Protein AF-A0A6V2NIK5-F1 (afdb_monomer_lite)

pLDDT: mean 71.41, std 17.74, range [45.03, 98.31]

Secondary structure (DSSP, 8-state):
----PPP-------------------S--SS-HHHHHHHHHHHHHHHHHHHHHHHHHHHTTTT------------------------------SHHHHHHHHHHHHHHHHHHHHHHHHHHHHHHHHHHHHHHHHHHHHHHHHHHHTT-SS---------------------------------PPP---PPPPPPP-------

Organism: NCBI:txid49249

Foldseek 3Di:
DDPPDDDDPPPPPPDPDPPCPVPDDPPDDPDDPVLVVLVVVLVVLVNVLVVLVVVVVVVVPPPPPPDDDDDDDDDDDDDDDDDDDDDPDDPPPDPVSVVVNVVSVVVSVVSVVVSVVSVVVVVVVVVVVVVVVVVVVVVVVVVCPPPPPDDDDPPPPPPPDPPPPPPPPPPPPPPPPPPPPDDDDDPPDDDDDDDDDDDDDDD

Sequence (203 aa):
MRMLFPPLREGEVDGVCCDDDASASASSSALSADLRANFDAMRALACAERRLDQQLDNESTSNDTNGGNGQHRGTPGKASKKRSLSESNGALGDEGCLTQRRELHKRKFDLAVATAISVEGEISRLANGIAELEALLRSQEDDHNENGSDALLPDAAFPFLPLVVPPDDEYDHHTKVFVDSGKEPNQDGPAPLLPSESQERKH

Radius of gyration: 31.73 Å; chains: 1; bounding box: 74×74×80 Å

Structure (mmCIF, N/CA/C/O backbone):
data_AF-A0A6V2NIK5-F1
#
_entry.id   AF-A0A6V2NIK5-F1
#
loop_
_atom_site.group_PDB
_atom_site.id
_atom_site.type_symbol
_atom_site.label_atom_id
_atom_site.label_alt_id
_atom_site.label_comp_id
_atom_site.label_asym_id
_atom_site.label_entity_id
_atom_site.label_seq_id
_atom_site.pdbx_PDB_ins_code
_atom_site.Cartn_x
_atom_site.Cartn_y
_atom_site.Cartn_z
_atom_site.occupancy
_atom_site.B_iso_or_equiv
_atom_site.auth_seq_id
_atom_site.auth_comp_id
_atom_site.auth_asym_id
_atom_site.auth_atom_id
_atom_site.pdbx_PDB_model_num
ATOM 1 N N . MET A 1 1 ? 25.712 14.192 27.411 1.00 48.75 1 MET A N 1
ATOM 2 C CA . MET A 1 1 ? 24.900 12.993 27.117 1.00 48.75 1 MET A CA 1
ATOM 3 C C . MET A 1 1 ? 25.329 12.478 25.753 1.00 48.75 1 MET A C 1
ATOM 5 O O . MET A 1 1 ? 25.066 13.144 24.763 1.00 48.75 1 MET A O 1
ATOM 9 N N . ARG A 1 2 ? 26.109 11.391 25.702 1.00 47.38 2 ARG A N 1
ATOM 10 C CA . ARG A 1 2 ? 26.517 10.765 24.436 1.00 47.38 2 ARG A CA 1
ATOM 11 C C . ARG A 1 2 ? 25.364 9.878 23.983 1.00 47.38 2 ARG A C 1
ATOM 13 O O . ARG A 1 2 ? 24.998 8.954 24.700 1.00 47.38 2 ARG A O 1
ATOM 20 N N . MET A 1 3 ? 24.768 10.216 22.848 1.00 50.94 3 MET A N 1
ATOM 21 C CA . MET A 1 3 ? 23.717 9.418 22.227 1.00 50.94 3 MET A CA 1
ATOM 22 C C . MET A 1 3 ? 24.377 8.154 21.664 1.00 50.94 3 MET A C 1
ATOM 24 O O . MET A 1 3 ? 25.095 8.213 20.670 1.00 50.94 3 MET A O 1
ATOM 28 N N . LEU A 1 4 ? 24.203 7.034 22.369 1.00 66.12 4 LEU A N 1
ATOM 29 C CA . LEU A 1 4 ? 24.614 5.688 21.965 1.00 66.12 4 LEU A CA 1
ATOM 30 C C . LEU A 1 4 ? 23.702 5.208 20.828 1.00 66.12 4 LEU A C 1
ATOM 32 O O . LEU A 1 4 ? 22.815 4.391 21.048 1.00 66.12 4 LEU A O 1
ATOM 36 N N . PHE A 1 5 ? 23.891 5.733 19.619 1.00 60.19 5 PHE A N 1
ATOM 37 C CA . PHE A 1 5 ? 23.339 5.096 18.427 1.00 60.19 5 PHE A CA 1
ATOM 38 C C . PHE A 1 5 ? 24.452 4.308 17.738 1.00 60.19 5 PHE A C 1
ATOM 40 O O . PHE A 1 5 ? 25.465 4.901 17.359 1.00 60.19 5 PHE A O 1
ATOM 47 N N . PRO A 1 6 ? 24.321 2.976 17.624 1.00 63.81 6 PRO A N 1
ATOM 48 C CA . PRO A 1 6 ? 25.283 2.181 16.884 1.00 63.81 6 PRO A CA 1
ATOM 49 C C . PRO A 1 6 ? 25.264 2.581 15.398 1.00 63.81 6 PRO A C 1
ATOM 51 O O . PRO A 1 6 ? 24.192 2.868 14.858 1.00 63.81 6 PRO A O 1
ATOM 54 N N . PRO A 1 7 ? 26.429 2.611 14.728 1.00 62.75 7 PRO A N 1
ATOM 55 C CA . PRO A 1 7 ? 26.496 2.872 13.299 1.00 62.75 7 PRO A CA 1
ATOM 56 C C . PRO A 1 7 ? 25.752 1.770 12.542 1.00 62.75 7 PRO A C 1
ATOM 58 O O . PRO A 1 7 ? 25.987 0.580 12.769 1.00 62.75 7 PRO A O 1
ATOM 61 N N . LEU A 1 8 ? 24.851 2.180 11.649 1.00 54.72 8 LEU A N 1
ATOM 62 C CA . LEU A 1 8 ? 24.175 1.282 10.721 1.00 54.72 8 LEU A CA 1
ATOM 63 C C . LEU A 1 8 ? 25.248 0.641 9.839 1.00 54.72 8 LEU A C 1
ATOM 65 O O . LEU A 1 8 ? 25.871 1.312 9.021 1.00 54.72 8 LEU A O 1
ATOM 69 N N . ARG A 1 9 ? 25.513 -0.649 10.055 1.00 52.41 9 ARG A N 1
ATOM 70 C CA . ARG A 1 9 ? 26.332 -1.428 9.133 1.00 52.41 9 ARG A CA 1
ATOM 71 C C . ARG A 1 9 ? 25.520 -1.628 7.864 1.00 52.41 9 ARG A C 1
ATOM 73 O O . ARG A 1 9 ? 24.440 -2.213 7.919 1.00 52.41 9 ARG A O 1
ATOM 80 N N . GLU A 1 10 ? 26.050 -1.145 6.750 1.00 59.88 10 GLU A N 1
ATOM 81 C CA . GLU A 1 10 ? 25.613 -1.533 5.413 1.00 59.88 10 GLU A CA 1
ATOM 82 C C . GLU A 1 10 ? 25.946 -3.020 5.257 1.00 59.88 10 GLU A C 1
ATOM 84 O O . GLU A 1 10 ? 27.061 -3.407 4.918 1.00 59.88 10 GLU A O 1
ATOM 89 N N . GLY A 1 11 ? 25.006 -3.870 5.669 1.00 49.41 11 GLY A N 1
ATOM 90 C CA . GLY A 1 11 ? 25.071 -5.295 5.411 1.00 49.41 11 GLY A CA 1
ATOM 91 C C . GLY A 1 11 ? 24.891 -5.504 3.918 1.00 49.41 11 GLY A C 1
ATOM 92 O O . GLY A 1 11 ? 23.830 -5.192 3.379 1.00 49.41 11 GLY A O 1
ATOM 93 N N . GLU A 1 12 ? 25.937 -6.011 3.276 1.00 51.31 12 GLU A N 1
ATOM 94 C CA . GLU A 1 12 ? 25.920 -6.579 1.934 1.00 51.31 12 GLU A CA 1
ATOM 95 C C . GLU A 1 12 ? 24.907 -7.732 1.935 1.00 51.31 12 GLU A C 1
ATOM 97 O O . GLU A 1 12 ? 25.188 -8.861 2.332 1.00 51.31 12 GLU A O 1
ATOM 102 N N . VAL A 1 13 ? 23.653 -7.398 1.633 1.00 53.78 13 VAL A N 1
ATOM 103 C CA . VAL A 1 13 ? 22.578 -8.367 1.456 1.00 53.78 13 VAL A CA 1
ATOM 104 C C . VAL A 1 13 ? 22.790 -9.003 0.095 1.00 53.78 13 VAL A C 1
ATOM 106 O O . VAL A 1 13 ? 22.273 -8.517 -0.912 1.00 53.78 13 VAL A O 1
ATOM 109 N N . ASP A 1 14 ? 23.594 -10.068 0.082 1.00 47.28 14 ASP A N 1
ATOM 110 C CA . ASP A 1 14 ? 23.726 -10.962 -1.062 1.00 47.28 14 ASP A CA 1
ATOM 111 C C . ASP A 1 14 ? 22.331 -11.247 -1.614 1.00 47.28 14 ASP A C 1
ATOM 113 O O . ASP A 1 14 ? 21.429 -11.697 -0.900 1.00 47.28 14 ASP A O 1
ATOM 117 N N . GLY A 1 15 ? 22.151 -10.867 -2.878 1.00 52.50 15 GLY A N 1
ATOM 118 C CA . GLY A 1 15 ? 20.880 -10.818 -3.577 1.00 52.50 15 GLY A CA 1
ATOM 119 C C . GLY A 1 15 ? 20.263 -12.199 -3.722 1.00 52.50 15 GLY A C 1
ATOM 120 O O . GLY A 1 15 ? 20.333 -12.809 -4.783 1.00 52.50 15 GLY A O 1
ATOM 121 N N . VAL A 1 16 ? 19.605 -12.668 -2.667 1.00 55.56 16 VAL A N 1
ATOM 122 C CA . VAL A 1 16 ? 18.661 -13.772 -2.751 1.00 55.56 16 VAL A CA 1
ATOM 123 C C . VAL A 1 16 ? 17.479 -13.241 -3.549 1.00 55.56 16 VAL A C 1
ATOM 125 O O . VAL A 1 16 ? 16.670 -12.433 -3.079 1.00 55.56 16 VAL A O 1
ATOM 128 N N . CYS A 1 17 ? 17.464 -13.625 -4.824 1.00 49.62 17 CYS A N 1
ATOM 129 C CA . CYS A 1 17 ? 16.333 -13.497 -5.720 1.00 49.62 17 CYS A CA 1
ATOM 130 C C . CYS A 1 17 ? 15.083 -13.923 -4.956 1.00 49.62 17 CYS A C 1
ATOM 132 O O . CYS A 1 17 ? 15.087 -14.948 -4.282 1.00 49.62 17 CYS A O 1
ATOM 134 N N . CYS A 1 18 ? 14.046 -13.095 -5.015 1.00 54.78 18 CYS A N 1
ATOM 135 C CA . CYS A 1 18 ? 12.763 -13.362 -4.392 1.00 54.78 18 CYS A CA 1
ATOM 136 C C . CYS A 1 18 ? 12.126 -14.558 -5.108 1.00 54.78 18 CYS A C 1
ATOM 138 O O . CYS A 1 18 ? 11.318 -14.380 -6.015 1.00 54.78 18 CYS A O 1
ATOM 140 N N . ASP A 1 19 ? 12.553 -15.770 -4.762 1.00 54.66 19 ASP A N 1
ATOM 141 C CA . ASP A 1 19 ? 11.805 -16.978 -5.044 1.00 54.66 19 ASP A CA 1
ATOM 142 C C . ASP A 1 19 ? 10.553 -16.876 -4.174 1.00 54.66 19 ASP A C 1
ATOM 144 O O . ASP A 1 19 ? 10.550 -17.179 -2.981 1.00 54.66 19 ASP A O 1
ATOM 148 N N . ASP A 1 20 ? 9.525 -16.286 -4.784 1.00 55.69 20 ASP A N 1
ATOM 149 C CA . ASP A 1 20 ? 8.155 -16.237 -4.308 1.00 55.69 20 ASP A CA 1
ATOM 150 C C . ASP A 1 20 ? 7.673 -17.678 -4.116 1.00 55.69 20 ASP A C 1
ATOM 152 O O . ASP A 1 20 ? 7.007 -18.266 -4.972 1.00 55.69 20 ASP A O 1
ATOM 156 N N . ASP A 1 21 ? 7.988 -18.249 -2.956 1.00 52.56 21 ASP A N 1
ATOM 157 C CA . ASP A 1 21 ? 7.249 -19.358 -2.369 1.00 52.56 21 ASP A CA 1
ATOM 158 C C . ASP A 1 21 ? 5.879 -18.799 -1.943 1.00 52.56 21 ASP A C 1
ATOM 160 O O . ASP A 1 21 ? 5.551 -18.599 -0.773 1.00 52.56 21 ASP A O 1
ATOM 164 N N . ALA A 1 22 ? 5.076 -18.452 -2.954 1.00 59.22 22 ALA A N 1
ATOM 165 C CA . ALA A 1 22 ? 3.729 -17.903 -2.875 1.00 59.22 22 ALA A CA 1
ATOM 166 C C . ALA A 1 22 ? 2.710 -18.957 -2.410 1.00 59.22 22 ALA A C 1
ATOM 168 O O . ALA A 1 22 ? 1.535 -18.913 -2.773 1.00 59.22 22 ALA A O 1
ATOM 169 N N . SER A 1 23 ? 3.139 -19.908 -1.583 1.00 53.28 23 SER A N 1
ATOM 170 C CA . SER A 1 23 ? 2.263 -20.830 -0.876 1.00 53.28 23 SER A CA 1
ATOM 171 C C . SER A 1 23 ? 1.877 -20.225 0.476 1.00 53.28 23 SER A C 1
ATOM 173 O O . SER A 1 23 ? 2.061 -20.816 1.539 1.00 53.28 23 SER A O 1
ATOM 175 N N . ALA A 1 24 ? 1.344 -19.001 0.433 1.00 56.38 24 ALA A N 1
ATOM 176 C CA . ALA A 1 24 ? 0.748 -18.355 1.586 1.00 56.38 24 ALA A CA 1
ATOM 177 C C . ALA A 1 24 ? -0.626 -18.974 1.859 1.00 56.38 24 ALA A C 1
ATOM 179 O O . ALA A 1 24 ? -1.564 -18.860 1.068 1.00 56.38 24 ALA A O 1
ATOM 180 N N . SER A 1 25 ? -0.712 -19.612 3.023 1.00 50.22 25 SER A N 1
ATOM 181 C CA . SER A 1 25 ? -1.935 -19.954 3.739 1.00 50.22 25 SER A CA 1
ATOM 182 C C . SER A 1 25 ? -3.002 -18.858 3.583 1.00 50.22 25 SER A C 1
ATOM 184 O O . SER A 1 25 ? -2.821 -17.715 4.005 1.00 50.22 25 SER A O 1
ATOM 186 N N . ALA A 1 26 ? -4.114 -19.207 2.936 1.00 58.75 26 ALA A N 1
ATOM 187 C CA . ALA A 1 26 ? -5.191 -18.299 2.540 1.00 58.75 26 ALA A CA 1
ATOM 188 C C . ALA A 1 26 ? -6.074 -17.805 3.706 1.00 58.75 26 ALA A C 1
ATOM 190 O O . ALA A 1 26 ? -7.054 -17.093 3.485 1.00 58.75 26 ALA A O 1
ATOM 191 N N . SER A 1 27 ? -5.770 -18.163 4.951 1.00 55.81 27 SER A N 1
ATOM 192 C CA . SER A 1 27 ? -6.631 -17.874 6.095 1.00 55.81 27 SER A CA 1
ATOM 193 C C . SER A 1 27 ? -6.146 -16.644 6.869 1.00 55.81 27 SER A C 1
ATOM 195 O O . SER A 1 27 ? -5.189 -16.722 7.628 1.00 55.81 27 SER A O 1
ATOM 197 N N . SER A 1 28 ? -6.855 -15.525 6.688 1.00 69.31 28 SER A N 1
ATOM 198 C CA . SER A 1 28 ? -6.887 -14.332 7.560 1.00 69.31 28 SER A CA 1
ATOM 199 C C . SER A 1 28 ? -5.741 -13.311 7.494 1.00 69.31 28 SER A C 1
ATOM 201 O O . SER A 1 28 ? -5.283 -12.806 8.520 1.00 69.31 28 SER A O 1
ATOM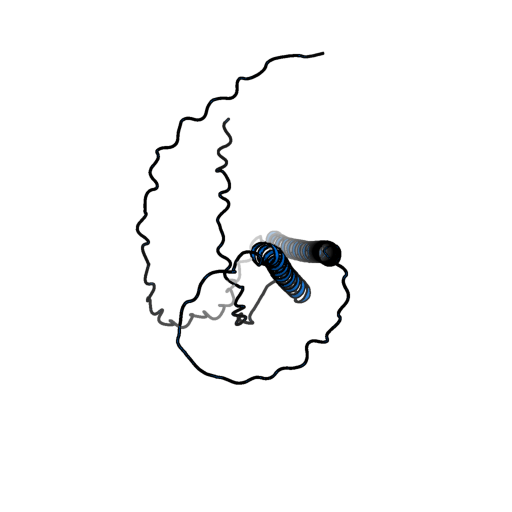 203 N N . SER A 1 29 ? -5.318 -12.886 6.304 1.00 73.31 29 SER A N 1
ATOM 204 C CA . SER A 1 29 ? -4.594 -11.605 6.239 1.00 73.31 29 SER A CA 1
ATOM 205 C C . SER A 1 29 ? -5.551 -10.457 6.587 1.00 73.31 29 SER A C 1
ATOM 207 O O . SER A 1 29 ? -6.582 -10.285 5.937 1.00 73.31 29 SER A O 1
ATOM 209 N N . ALA A 1 30 ? -5.186 -9.692 7.619 1.00 83.00 30 ALA A N 1
ATOM 210 C CA . ALA A 1 30 ? -5.940 -8.557 8.155 1.00 83.00 30 ALA A CA 1
ATOM 211 C C . ALA A 1 30 ? -6.016 -7.347 7.203 1.00 83.00 30 ALA A C 1
ATOM 213 O O . ALA A 1 30 ? -6.757 -6.404 7.459 1.00 83.00 30 ALA A O 1
ATOM 214 N N . LEU A 1 31 ? -5.244 -7.356 6.112 1.00 85.50 31 LEU A N 1
ATOM 215 C CA . LEU A 1 31 ? -5.215 -6.267 5.140 1.00 85.50 31 LEU A CA 1
ATOM 216 C C . LEU A 1 31 ? -6.314 -6.451 4.094 1.00 85.50 31 LEU A C 1
ATOM 218 O O . LEU A 1 31 ? -6.569 -7.574 3.643 1.00 85.50 31 LEU A O 1
ATOM 222 N N . SER A 1 32 ? -6.901 -5.345 3.637 1.00 91.06 32 SER A N 1
ATOM 223 C CA . SER A 1 32 ? -7.807 -5.370 2.488 1.00 91.06 32 SER A CA 1
ATOM 224 C C . SER A 1 32 ? -7.098 -5.908 1.236 1.00 91.06 32 SER A C 1
ATOM 226 O O . SER A 1 32 ? -5.869 -5.857 1.119 1.00 91.06 32 SER A O 1
ATOM 228 N N . ALA A 1 33 ? -7.874 -6.459 0.298 1.00 91.38 33 ALA A N 1
ATOM 229 C CA . ALA A 1 33 ? -7.335 -7.013 -0.945 1.00 91.38 33 ALA A CA 1
ATOM 230 C C . ALA A 1 33 ? -6.540 -5.962 -1.741 1.00 91.38 33 ALA A C 1
ATOM 232 O O . ALA A 1 33 ? -5.447 -6.259 -2.221 1.00 91.38 33 ALA A O 1
ATOM 233 N N . ASP A 1 34 ? -7.043 -4.726 -1.793 1.00 91.75 34 ASP A N 1
ATOM 234 C CA . ASP A 1 34 ? -6.411 -3.616 -2.513 1.00 91.75 34 ASP A CA 1
ATOM 235 C C . ASP A 1 34 ? -5.064 -3.228 -1.898 1.00 91.75 34 ASP A C 1
ATOM 237 O O . ASP A 1 34 ? -4.068 -3.076 -2.603 1.00 91.75 34 ASP A O 1
ATOM 241 N N . LEU A 1 35 ? -4.999 -3.126 -0.566 1.00 93.69 35 LEU A N 1
ATOM 242 C CA . LEU A 1 35 ? -3.758 -2.799 0.135 1.00 93.69 35 LEU A CA 1
ATOM 243 C C . LEU A 1 35 ? -2.691 -3.868 -0.116 1.00 93.69 35 LEU A C 1
ATOM 245 O O . LEU A 1 35 ? -1.519 -3.561 -0.323 1.00 93.69 35 LEU A O 1
ATOM 249 N N . ARG A 1 36 ? -3.115 -5.133 -0.130 1.00 92.25 36 ARG A N 1
ATOM 250 C CA . ARG A 1 36 ? -2.253 -6.283 -0.399 1.00 92.25 36 ARG A CA 1
ATOM 251 C C . ARG A 1 36 ? -1.692 -6.230 -1.816 1.00 92.25 36 ARG A C 1
ATOM 253 O O . ARG A 1 36 ? -0.478 -6.296 -1.983 1.00 92.25 36 ARG A O 1
ATOM 260 N N . ALA A 1 37 ? -2.558 -5.995 -2.801 1.00 92.88 37 ALA A N 1
ATOM 261 C CA . ALA A 1 37 ? -2.155 -5.811 -4.190 1.00 92.88 37 ALA A CA 1
ATOM 262 C C . ALA A 1 37 ? -1.168 -4.642 -4.353 1.00 92.88 37 ALA A C 1
ATOM 264 O O . ALA A 1 37 ? -0.198 -4.756 -5.101 1.00 92.88 37 ALA A O 1
ATOM 265 N N . ASN A 1 38 ? -1.354 -3.545 -3.611 1.00 93.75 38 ASN A N 1
ATOM 266 C CA . ASN A 1 38 ? -0.426 -2.413 -3.618 1.00 93.75 38 ASN A CA 1
ATOM 267 C C . ASN A 1 38 ? 0.952 -2.776 -3.038 1.00 93.75 38 ASN A C 1
ATOM 269 O O . ASN A 1 38 ? 1.976 -2.423 -3.626 1.00 93.75 38 ASN A O 1
ATOM 273 N N . PHE A 1 39 ? 1.007 -3.514 -1.923 1.00 93.88 39 PHE A N 1
ATOM 274 C CA . PHE A 1 39 ? 2.272 -4.013 -1.369 1.00 93.88 39 PHE A CA 1
ATOM 275 C C . PHE A 1 39 ? 2.979 -4.983 -2.318 1.00 93.88 39 PHE A C 1
ATOM 277 O O . PHE A 1 39 ? 4.198 -4.904 -2.478 1.00 93.88 39 PHE A O 1
ATOM 284 N N . ASP A 1 40 ? 2.230 -5.859 -2.985 1.00 92.12 40 ASP A N 1
ATOM 285 C CA . ASP A 1 40 ? 2.768 -6.775 -3.993 1.00 92.12 40 ASP A CA 1
ATOM 286 C C . ASP A 1 40 ? 3.322 -6.009 -5.198 1.00 92.12 40 ASP A C 1
ATOM 288 O O . ASP A 1 40 ? 4.434 -6.278 -5.653 1.00 92.12 40 ASP A O 1
ATOM 292 N N . ALA A 1 41 ? 2.615 -4.976 -5.657 1.00 94.50 41 ALA A N 1
ATOM 293 C CA . ALA A 1 41 ? 3.090 -4.098 -6.718 1.00 94.50 41 ALA A CA 1
ATOM 294 C C . ALA A 1 41 ? 4.355 -3.318 -6.310 1.00 94.50 41 ALA A C 1
ATOM 296 O O . ALA A 1 41 ? 5.285 -3.208 -7.110 1.00 94.50 41 ALA A O 1
ATOM 297 N N . MET A 1 42 ? 4.452 -2.828 -5.068 1.00 93.81 42 MET A N 1
ATOM 298 C CA . MET A 1 42 ? 5.674 -2.185 -4.566 1.00 93.81 42 MET A CA 1
ATOM 299 C C . MET A 1 42 ? 6.851 -3.163 -4.503 1.00 93.81 42 MET A C 1
ATOM 301 O O . MET A 1 42 ? 7.962 -2.801 -4.895 1.00 93.81 42 MET A O 1
ATOM 305 N N . ARG A 1 43 ? 6.616 -4.411 -4.070 1.00 92.12 43 ARG A N 1
ATOM 306 C CA . ARG A 1 43 ? 7.630 -5.477 -4.098 1.00 92.12 43 ARG A CA 1
ATOM 307 C C . ARG A 1 43 ? 8.094 -5.762 -5.524 1.00 92.12 43 ARG A C 1
ATOM 309 O O . ARG A 1 43 ? 9.296 -5.778 -5.780 1.00 92.12 43 ARG A O 1
ATOM 316 N N . ALA A 1 44 ? 7.159 -5.888 -6.464 1.00 91.19 44 ALA A N 1
ATOM 317 C CA . ALA A 1 44 ? 7.468 -6.093 -7.875 1.00 91.19 44 ALA A CA 1
ATOM 318 C C . ALA A 1 44 ? 8.292 -4.933 -8.467 1.00 91.19 44 ALA A C 1
ATOM 320 O O . ALA A 1 44 ? 9.272 -5.176 -9.173 1.00 91.19 44 ALA A O 1
ATOM 321 N N . LEU A 1 45 ? 7.955 -3.677 -8.142 1.00 92.94 45 LEU A N 1
ATOM 322 C CA . LEU A 1 45 ? 8.728 -2.502 -8.565 1.00 92.94 45 LEU A CA 1
ATOM 323 C C . LEU A 1 45 ? 10.139 -2.488 -7.966 1.00 92.94 45 LEU A C 1
ATOM 325 O O . LEU A 1 45 ? 11.092 -2.211 -8.689 1.00 92.94 45 LEU A O 1
ATOM 329 N N . ALA A 1 46 ? 10.297 -2.835 -6.687 1.00 90.25 46 ALA A N 1
ATOM 330 C CA . ALA A 1 46 ? 11.610 -2.929 -6.046 1.00 90.25 46 ALA A CA 1
ATOM 331 C C . ALA A 1 46 ? 12.489 -4.032 -6.668 1.00 90.25 46 ALA A C 1
ATOM 333 O O . ALA A 1 46 ? 13.710 -3.898 -6.752 1.00 90.25 46 ALA A O 1
ATOM 334 N N . CYS A 1 47 ? 11.885 -5.129 -7.131 1.00 89.94 47 CYS A N 1
ATOM 335 C CA . CYS A 1 47 ? 12.587 -6.156 -7.901 1.00 89.94 47 CYS A CA 1
ATOM 336 C C . CYS A 1 47 ? 12.972 -5.660 -9.302 1.00 89.94 47 CYS A C 1
ATOM 338 O O . CYS A 1 47 ? 14.074 -5.938 -9.769 1.00 89.94 47 CYS A O 1
ATOM 340 N N . ALA A 1 48 ? 12.091 -4.913 -9.971 1.00 88.75 48 ALA A N 1
ATOM 341 C CA . ALA A 1 48 ? 12.385 -4.330 -11.277 1.00 88.75 48 ALA A CA 1
ATOM 342 C C . ALA A 1 48 ? 13.528 -3.300 -11.215 1.00 88.75 48 ALA A C 1
ATOM 344 O O . ALA A 1 48 ? 14.390 -3.311 -12.088 1.00 88.75 48 ALA A O 1
ATOM 345 N N . GLU A 1 49 ? 13.567 -2.466 -10.172 1.00 91.38 49 GLU A N 1
ATOM 346 C CA . GLU A 1 49 ? 14.631 -1.483 -9.916 1.00 91.38 49 GLU A CA 1
ATOM 347 C C . GLU A 1 49 ? 15.997 -2.171 -9.776 1.00 91.38 49 GLU A C 1
ATOM 349 O O . GLU A 1 49 ? 16.914 -1.864 -10.532 1.00 91.38 49 GLU A O 1
ATOM 354 N N . ARG A 1 50 ? 16.089 -3.215 -8.938 1.00 89.56 50 ARG A N 1
ATOM 355 C CA . ARG A 1 50 ? 17.321 -4.011 -8.784 1.00 89.56 50 ARG A CA 1
ATOM 356 C C . ARG A 1 50 ? 17.805 -4.634 -10.094 1.00 89.56 50 ARG A C 1
ATOM 358 O O . ARG A 1 50 ? 19.003 -4.699 -10.344 1.00 89.56 50 ARG A O 1
ATOM 365 N N . ARG A 1 51 ? 16.883 -5.101 -10.942 1.00 89.19 51 ARG A N 1
ATOM 366 C CA . ARG A 1 51 ? 17.237 -5.657 -12.259 1.00 89.19 51 ARG A CA 1
ATOM 367 C C . ARG A 1 51 ? 17.784 -4.594 -13.206 1.00 89.19 51 ARG A C 1
ATOM 369 O O . ARG A 1 51 ? 18.632 -4.928 -14.025 1.00 89.19 51 ARG A O 1
ATOM 376 N N . LEU A 1 52 ? 17.290 -3.360 -13.116 1.00 89.19 52 LEU A N 1
ATOM 377 C CA . LEU A 1 52 ? 17.798 -2.245 -13.911 1.00 89.19 52 LEU A CA 1
ATOM 378 C C . LEU A 1 52 ? 19.215 -1.863 -13.465 1.00 89.19 52 LEU A C 1
ATOM 380 O O . LEU A 1 52 ? 20.089 -1.709 -14.311 1.00 89.19 52 LEU A O 1
ATOM 384 N N . ASP A 1 53 ? 19.459 -1.797 -12.155 1.00 88.25 53 ASP A N 1
ATOM 385 C CA . ASP A 1 53 ? 20.787 -1.489 -11.610 1.00 88.25 53 ASP A CA 1
ATOM 386 C C . ASP A 1 53 ? 21.829 -2.542 -12.043 1.00 88.25 53 ASP A C 1
ATOM 388 O O . ASP A 1 53 ? 22.894 -2.196 -12.544 1.00 88.25 53 ASP A O 1
ATOM 392 N N . GLN A 1 54 ? 21.476 -3.834 -12.006 1.00 88.94 54 GLN A N 1
ATOM 393 C CA . GLN A 1 54 ? 22.355 -4.911 -12.491 1.00 88.94 54 GLN A CA 1
ATOM 394 C C . GLN A 1 54 ? 22.682 -4.822 -13.991 1.00 88.94 54 GLN A C 1
ATOM 396 O O . GLN A 1 54 ? 23.719 -5.322 -14.429 1.00 88.94 54 GLN A O 1
ATOM 401 N N . GLN A 1 55 ? 21.802 -4.249 -14.817 1.00 87.44 55 GLN A N 1
ATOM 402 C CA . GLN A 1 55 ? 22.079 -4.090 -16.250 1.00 87.44 55 GLN A CA 1
ATOM 403 C C . GLN A 1 55 ? 23.151 -3.023 -16.497 1.00 87.44 55 GLN A C 1
ATOM 405 O O . GLN A 1 55 ? 24.025 -3.241 -17.335 1.00 87.44 55 GLN A O 1
ATOM 410 N N . LEU A 1 56 ? 23.130 -1.935 -15.722 1.00 84.56 56 LEU A N 1
ATOM 411 C CA . LEU A 1 56 ? 24.114 -0.851 -15.803 1.00 84.56 56 LEU A CA 1
ATOM 412 C C . LEU A 1 56 ? 25.535 -1.323 -15.445 1.00 84.56 56 LEU A C 1
ATOM 414 O O . LEU A 1 56 ? 26.505 -0.952 -16.111 1.00 84.56 56 LEU A O 1
ATOM 418 N N . ASP A 1 57 ? 25.661 -2.196 -14.443 1.00 85.00 57 ASP A N 1
ATOM 419 C CA . ASP A 1 57 ? 26.963 -2.719 -14.007 1.00 85.00 57 ASP A CA 1
ATOM 420 C C . ASP A 1 57 ? 27.585 -3.693 -15.029 1.00 85.00 57 ASP A C 1
ATOM 422 O O . ASP A 1 57 ? 28.802 -3.712 -15.242 1.00 85.00 57 ASP A O 1
ATOM 426 N N . ASN A 1 58 ? 26.750 -4.483 -15.715 1.00 81.31 58 ASN A N 1
ATOM 427 C CA . ASN A 1 58 ? 27.200 -5.466 -16.707 1.00 81.31 58 ASN A CA 1
ATOM 428 C C . ASN A 1 58 ? 27.660 -4.827 -18.030 1.00 81.31 58 ASN A C 1
ATOM 430 O O . ASN A 1 58 ? 28.554 -5.361 -18.689 1.00 81.31 58 ASN A O 1
ATOM 434 N N . GLU A 1 59 ? 27.096 -3.680 -18.429 1.00 76.06 59 GLU A N 1
ATOM 435 C CA . GLU A 1 59 ? 27.566 -2.958 -19.623 1.00 76.06 59 GLU A CA 1
ATOM 436 C C . GLU A 1 59 ? 28.998 -2.427 -19.442 1.00 76.06 59 GLU A C 1
ATOM 438 O O . GLU A 1 59 ? 29.793 -2.444 -20.385 1.00 76.06 59 GLU A O 1
ATOM 443 N N . SER A 1 60 ? 29.368 -2.061 -18.211 1.00 71.00 60 SER A N 1
ATOM 444 C CA . SER A 1 60 ? 30.679 -1.484 -17.885 1.00 71.00 60 SER A CA 1
ATOM 445 C C . SER A 1 60 ? 31.842 -2.489 -17.933 1.00 71.00 60 SER A C 1
ATOM 447 O O . SER A 1 60 ? 32.996 -2.082 -18.049 1.00 71.00 60 SER A O 1
ATOM 449 N N . THR A 1 61 ? 31.575 -3.798 -17.870 1.00 69.12 61 THR A N 1
ATOM 450 C CA . THR A 1 61 ? 32.611 -4.850 -17.768 1.00 69.12 61 THR A CA 1
ATOM 451 C C . THR A 1 61 ? 32.860 -5.635 -19.064 1.00 69.12 61 THR A C 1
ATOM 453 O O . THR A 1 61 ? 33.769 -6.464 -19.116 1.00 69.12 61 THR A O 1
ATOM 456 N N . SER A 1 62 ? 32.114 -5.374 -20.143 1.00 60.03 62 SER A N 1
ATOM 457 C CA . SER A 1 62 ? 32.149 -6.214 -21.356 1.00 60.03 62 SER A CA 1
ATOM 458 C C . SER A 1 62 ? 33.318 -5.970 -22.333 1.00 60.03 62 SER A C 1
ATOM 460 O O . SER A 1 62 ? 33.458 -6.724 -23.296 1.00 60.03 62 SER A O 1
ATOM 462 N N . ASN A 1 63 ? 34.206 -4.996 -22.092 1.00 59.59 63 ASN A N 1
ATOM 463 C CA . ASN A 1 63 ? 35.242 -4.614 -23.069 1.00 59.59 63 ASN A CA 1
ATOM 464 C C . ASN A 1 63 ? 36.624 -5.293 -22.918 1.00 59.59 63 ASN A C 1
ATOM 466 O O . ASN A 1 63 ? 37.451 -5.124 -23.811 1.00 59.59 63 ASN A O 1
ATOM 470 N N . ASP A 1 64 ? 36.878 -6.108 -21.883 1.00 58.44 64 ASP A N 1
ATOM 471 C CA . ASP A 1 64 ? 38.245 -6.588 -21.572 1.00 58.44 64 ASP A CA 1
ATOM 472 C C . ASP A 1 64 ? 38.496 -8.107 -21.694 1.00 58.44 64 ASP A C 1
ATOM 474 O O . ASP A 1 64 ? 39.519 -8.610 -21.231 1.00 58.44 64 ASP A O 1
ATOM 478 N N . THR A 1 65 ? 37.637 -8.881 -22.367 1.00 56.19 65 THR A N 1
ATOM 479 C CA . THR A 1 65 ? 37.886 -10.332 -22.550 1.00 56.19 65 THR A CA 1
ATOM 480 C C . THR A 1 65 ? 38.320 -10.708 -23.967 1.00 56.19 65 THR A C 1
ATOM 482 O O . THR A 1 65 ? 37.716 -11.537 -24.642 1.00 56.19 65 THR A O 1
ATOM 485 N N . ASN A 1 66 ? 39.455 -10.150 -24.397 1.00 54.91 66 ASN A N 1
ATOM 486 C CA . ASN A 1 66 ? 40.277 -10.732 -25.460 1.00 54.91 66 ASN A CA 1
ATOM 487 C C . ASN A 1 66 ? 41.543 -11.359 -24.852 1.00 54.91 66 ASN A C 1
ATOM 489 O O . ASN A 1 66 ? 42.590 -10.721 -24.786 1.00 54.91 66 ASN A O 1
ATOM 493 N N . GLY A 1 67 ? 41.457 -12.612 -24.397 1.00 56.66 67 GLY A N 1
ATOM 494 C CA . GLY A 1 67 ? 42.648 -13.382 -24.022 1.00 56.66 67 GLY A CA 1
ATOM 495 C C . GLY A 1 67 ? 42.388 -14.502 -23.022 1.00 56.66 67 GLY A C 1
ATOM 496 O O . GLY A 1 67 ? 42.550 -14.311 -21.825 1.00 56.66 67 GLY A O 1
ATOM 497 N N . GLY A 1 68 ? 42.032 -15.698 -23.498 1.00 48.41 68 GLY A N 1
ATOM 498 C CA . GLY A 1 68 ? 41.882 -16.847 -22.599 1.00 48.41 68 GLY A CA 1
ATOM 499 C C . GLY A 1 68 ? 41.419 -18.131 -23.271 1.00 48.41 68 GLY A C 1
ATOM 500 O O . GLY A 1 68 ? 40.335 -18.627 -22.998 1.00 48.41 68 GLY A O 1
ATOM 501 N N . ASN A 1 69 ? 42.246 -18.661 -24.167 1.00 59.22 69 ASN A N 1
ATOM 502 C CA . ASN A 1 69 ? 42.116 -19.995 -24.750 1.00 59.22 69 ASN A CA 1
ATOM 503 C C . ASN A 1 69 ? 42.101 -21.077 -23.642 1.00 59.22 69 ASN A C 1
ATOM 505 O O . ASN A 1 69 ? 43.088 -21.221 -22.925 1.00 59.22 69 ASN A O 1
ATOM 509 N N . GLY A 1 70 ? 41.014 -21.845 -23.505 1.00 50.44 70 GLY A N 1
ATOM 510 C CA . GLY A 1 70 ? 40.900 -22.917 -22.508 1.00 50.44 70 GLY A CA 1
ATOM 511 C C . GLY A 1 70 ? 39.759 -23.888 -22.816 1.00 50.44 70 GLY A C 1
ATOM 512 O O . GLY A 1 70 ? 38.588 -23.548 -22.733 1.00 50.44 70 GLY A O 1
ATOM 513 N N . GLN A 1 71 ? 40.127 -25.094 -23.230 1.00 51.44 71 GLN A N 1
ATOM 514 C CA . GLN A 1 71 ? 39.285 -26.164 -23.764 1.00 51.44 71 GLN A CA 1
ATOM 515 C C . GLN A 1 71 ? 38.266 -26.789 -22.783 1.00 51.44 71 GLN A C 1
ATOM 517 O O . GLN A 1 71 ? 38.634 -27.086 -21.656 1.00 51.44 71 GLN A O 1
ATOM 522 N N . HIS A 1 72 ? 37.100 -27.194 -23.333 1.00 45.03 72 HIS A N 1
ATOM 523 C CA . HIS A 1 72 ? 36.296 -28.405 -23.003 1.00 45.03 72 HIS A CA 1
ATOM 524 C C . HIS A 1 72 ? 35.702 -28.534 -21.565 1.00 45.03 72 HIS A C 1
ATOM 526 O O . HIS A 1 72 ? 36.288 -28.095 -20.598 1.00 45.03 72 HIS A O 1
ATOM 532 N N . ARG A 1 73 ? 34.553 -29.172 -21.265 1.00 45.75 73 ARG A N 1
ATOM 533 C CA . ARG A 1 73 ? 33.667 -30.125 -21.963 1.00 45.75 73 ARG A CA 1
ATOM 534 C C . ARG A 1 73 ? 32.301 -30.199 -21.224 1.00 45.75 73 ARG A C 1
ATOM 536 O O . ARG A 1 73 ? 32.280 -30.503 -20.043 1.00 45.75 73 ARG A O 1
ATOM 543 N N . GLY A 1 74 ? 31.199 -30.021 -21.962 1.00 52.28 74 GLY A N 1
ATOM 544 C CA . GLY A 1 74 ? 29.939 -30.794 -21.900 1.00 52.28 74 GLY A CA 1
ATOM 545 C C . GLY A 1 74 ? 29.025 -30.768 -20.660 1.00 52.28 74 GLY A C 1
ATOM 546 O O . GLY A 1 74 ? 29.373 -31.319 -19.631 1.00 52.28 74 GLY A O 1
ATOM 547 N N . THR A 1 75 ? 27.757 -30.380 -20.858 1.00 46.09 75 THR A N 1
ATOM 548 C CA . THR A 1 75 ? 26.604 -31.312 -20.767 1.00 46.09 75 THR A CA 1
ATOM 549 C C . THR A 1 75 ? 25.452 -30.853 -21.689 1.00 46.09 75 THR A C 1
ATOM 551 O O . THR A 1 75 ? 25.364 -29.663 -21.998 1.00 46.09 75 THR A O 1
ATOM 554 N N . PRO A 1 76 ? 24.607 -31.775 -22.204 1.00 60.44 76 PRO A N 1
ATOM 555 C CA . PRO A 1 76 ? 23.644 -31.483 -23.261 1.00 60.44 76 PRO A CA 1
ATOM 556 C C . PRO A 1 76 ? 22.199 -31.302 -22.759 1.00 60.44 76 PRO A C 1
ATOM 558 O O . PRO A 1 76 ? 21.676 -32.110 -22.001 1.00 60.44 76 PRO A O 1
ATOM 561 N N . GLY A 1 77 ? 21.527 -30.301 -23.328 1.00 51.59 77 GLY A N 1
ATOM 562 C CA . GLY A 1 77 ? 20.239 -30.483 -24.001 1.00 51.59 77 GLY A CA 1
ATOM 563 C C . GLY A 1 77 ? 18.975 -30.652 -23.158 1.00 51.59 77 GLY A C 1
ATOM 564 O O . GLY A 1 77 ? 18.604 -31.772 -22.829 1.00 51.59 77 GLY A O 1
ATOM 565 N N . LYS A 1 78 ? 18.179 -29.576 -23.059 1.00 56.59 78 LYS A N 1
ATOM 566 C CA . LYS A 1 78 ? 16.731 -29.632 -23.342 1.00 56.59 78 LYS A CA 1
ATOM 567 C C . LYS A 1 78 ? 16.287 -28.399 -24.133 1.00 56.59 78 LYS A C 1
ATOM 569 O O . LYS A 1 78 ? 16.672 -27.269 -23.855 1.00 56.59 78 LYS A O 1
ATOM 574 N N . ALA A 1 79 ? 15.540 -28.680 -25.194 1.00 56.44 79 ALA A N 1
ATOM 575 C CA . ALA A 1 79 ? 15.224 -27.806 -26.309 1.00 56.44 79 ALA A CA 1
ATOM 576 C C . ALA A 1 79 ? 14.187 -26.711 -25.995 1.00 56.44 79 ALA A C 1
ATOM 578 O O . ALA A 1 79 ? 13.056 -26.989 -25.618 1.00 56.44 79 ALA A O 1
ATOM 579 N N . SER A 1 80 ? 14.585 -25.469 -26.273 1.00 54.78 80 SER A N 1
ATOM 580 C CA . SER A 1 80 ? 13.941 -24.549 -27.222 1.00 54.78 80 SER A CA 1
ATOM 581 C C . SER A 1 80 ? 12.406 -24.455 -27.246 1.00 54.78 80 SER A C 1
ATOM 583 O O . SER A 1 80 ? 11.730 -25.270 -27.869 1.00 54.78 80 SER A O 1
ATOM 585 N N . LYS A 1 81 ? 11.883 -23.296 -26.824 1.00 57.12 81 LYS A N 1
ATOM 586 C CA . LYS A 1 81 ? 10.800 -22.629 -27.566 1.00 57.12 81 LYS A CA 1
ATOM 587 C C . LYS A 1 81 ? 11.049 -21.125 -27.624 1.00 57.12 81 LYS A C 1
ATOM 589 O O . LYS A 1 81 ? 10.561 -20.349 -26.812 1.00 57.12 81 LYS A O 1
ATOM 594 N N . LYS A 1 82 ? 11.847 -20.744 -28.623 1.00 60.59 82 LYS A N 1
ATOM 595 C CA . LYS A 1 82 ? 12.039 -19.366 -29.076 1.00 60.59 82 LYS A CA 1
ATOM 596 C C . LYS A 1 82 ? 10.697 -18.824 -29.576 1.00 60.59 82 LYS A C 1
ATOM 598 O O . LYS A 1 82 ? 10.120 -19.389 -30.503 1.00 60.59 82 LYS A O 1
ATOM 603 N N . ARG A 1 83 ? 10.225 -17.719 -29.006 1.00 48.94 83 ARG A N 1
ATOM 604 C CA . ARG A 1 83 ? 9.349 -16.781 -29.713 1.00 48.94 83 ARG A CA 1
ATOM 605 C C . ARG A 1 83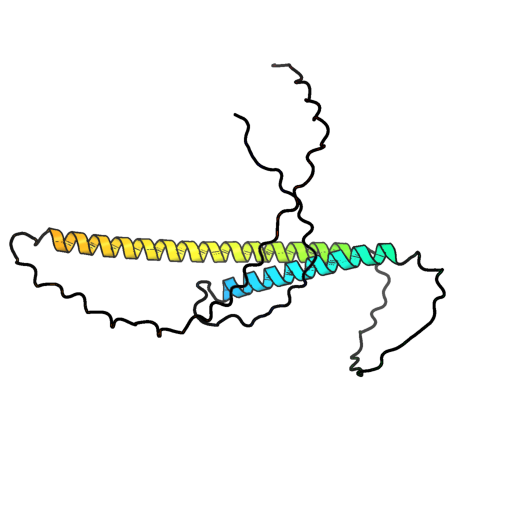 ? 10.026 -15.420 -29.707 1.00 48.94 83 ARG A C 1
ATOM 607 O O . ARG A 1 83 ? 10.014 -14.720 -28.706 1.00 48.94 83 ARG A O 1
ATOM 614 N N . SER A 1 84 ? 10.707 -15.182 -30.828 1.00 48.50 84 SER A N 1
ATOM 615 C CA . SER A 1 84 ? 10.868 -13.898 -31.514 1.00 48.50 84 SER A CA 1
ATOM 616 C C . SER A 1 84 ? 10.844 -12.658 -30.620 1.00 48.50 84 SER A C 1
ATOM 618 O O . SER A 1 84 ? 9.800 -12.033 -30.437 1.00 48.50 84 SER A O 1
ATOM 620 N N . LEU A 1 85 ? 12.034 -12.299 -30.140 1.00 50.00 85 LEU A N 1
ATOM 621 C CA . LEU A 1 85 ? 12.393 -10.921 -29.834 1.00 50.00 85 LEU A CA 1
ATOM 622 C C . LEU A 1 85 ? 12.260 -10.114 -31.126 1.00 50.00 85 LEU A C 1
ATOM 624 O O . LEU A 1 85 ? 12.941 -10.387 -32.112 1.00 50.00 85 LEU A O 1
ATOM 628 N N . SER A 1 86 ? 11.323 -9.175 -31.115 1.00 47.22 86 SER A N 1
ATOM 629 C CA . SER A 1 86 ? 11.205 -8.119 -32.105 1.00 47.22 86 SER A CA 1
ATOM 630 C C . SER A 1 86 ? 12.464 -7.261 -32.060 1.00 47.22 86 SER A C 1
ATOM 632 O O . SER A 1 86 ? 12.724 -6.572 -31.074 1.00 47.22 86 SER A O 1
ATOM 634 N N . GLU A 1 87 ? 13.235 -7.327 -33.136 1.00 56.19 87 GLU A N 1
ATOM 635 C CA . GLU A 1 87 ? 14.329 -6.420 -33.446 1.00 56.19 87 GLU A CA 1
ATOM 636 C C . GLU A 1 87 ? 13.754 -5.020 -33.698 1.00 56.19 87 GLU A C 1
ATOM 638 O O . GLU A 1 87 ? 13.217 -4.735 -34.767 1.00 56.19 87 GLU A O 1
ATOM 643 N N . SER A 1 88 ? 13.865 -4.128 -32.716 1.00 55.72 88 SER A N 1
ATOM 644 C CA . SER A 1 88 ? 13.827 -2.687 -32.961 1.00 55.72 88 SER A CA 1
ATOM 645 C C . SER A 1 88 ? 15.238 -2.140 -32.783 1.00 55.72 88 SER A C 1
ATOM 647 O O . SER A 1 88 ? 15.636 -1.723 -31.697 1.00 55.72 88 SER A O 1
ATOM 649 N N . ASN A 1 89 ? 16.002 -2.195 -33.872 1.00 61.19 89 ASN A N 1
ATOM 650 C CA . ASN A 1 89 ? 17.259 -1.479 -34.029 1.00 61.19 89 ASN A CA 1
ATOM 651 C C . ASN A 1 89 ? 16.974 0.024 -34.090 1.00 61.19 89 ASN A C 1
ATOM 653 O O . ASN A 1 89 ? 16.228 0.481 -34.956 1.00 61.19 89 ASN A O 1
ATOM 657 N N . GLY A 1 90 ? 17.608 0.797 -33.217 1.00 47.34 90 GLY A N 1
ATOM 658 C CA . GLY A 1 90 ? 17.593 2.248 -33.308 1.00 47.34 90 GLY A CA 1
ATOM 659 C C . GLY A 1 90 ? 18.459 2.855 -32.226 1.00 47.34 90 GLY A C 1
ATOM 660 O O . GLY A 1 90 ? 18.003 3.015 -31.105 1.00 47.34 90 GLY A O 1
ATOM 661 N N . ALA A 1 91 ? 19.704 3.146 -32.595 1.00 50.34 91 ALA A N 1
ATOM 662 C CA . ALA A 1 91 ? 20.735 3.902 -31.890 1.00 50.34 91 ALA A CA 1
ATOM 663 C C . ALA A 1 91 ? 20.239 5.166 -31.139 1.00 50.34 91 ALA A C 1
ATOM 665 O O . ALA A 1 91 ? 20.529 6.293 -31.531 1.00 50.34 91 ALA A O 1
ATOM 666 N N . LEU A 1 92 ? 19.515 4.968 -30.039 1.00 53.94 92 LEU A N 1
ATOM 667 C CA . LEU A 1 92 ? 19.231 5.942 -28.990 1.00 53.94 92 LEU A CA 1
ATOM 668 C C . LEU A 1 92 ? 20.028 5.494 -27.765 1.00 53.94 92 LEU A C 1
ATOM 670 O O . LEU A 1 92 ? 19.510 4.838 -26.865 1.00 53.94 92 LEU A O 1
ATOM 674 N N . GLY A 1 93 ? 21.332 5.759 -27.828 1.00 57.81 93 GLY A N 1
ATOM 675 C CA . GLY A 1 93 ? 22.278 5.451 -26.765 1.00 57.81 93 GLY A CA 1
ATOM 676 C C . GLY A 1 93 ? 21.947 6.196 -25.478 1.00 57.81 93 GLY A C 1
ATOM 677 O O . GLY A 1 93 ? 21.476 7.328 -25.539 1.00 57.81 93 GLY A O 1
ATOM 678 N N . ASP A 1 94 ? 22.216 5.530 -24.355 1.00 63.91 94 ASP A N 1
ATOM 679 C CA . ASP A 1 94 ? 22.347 6.038 -22.977 1.00 63.91 94 ASP A CA 1
ATOM 680 C C . ASP A 1 94 ? 21.122 6.770 -22.362 1.00 63.91 94 ASP A C 1
ATOM 682 O O . ASP A 1 94 ? 20.613 6.398 -21.303 1.00 63.91 94 ASP A O 1
ATOM 686 N N . GLU A 1 95 ? 20.520 7.725 -23.068 1.00 76.38 95 GLU A N 1
ATOM 687 C CA . GLU A 1 95 ? 19.352 8.517 -22.653 1.00 76.38 95 GLU A CA 1
ATOM 688 C C . GLU A 1 95 ? 18.095 7.663 -22.374 1.00 76.38 95 GLU A C 1
ATOM 690 O O . GLU A 1 95 ? 17.241 8.012 -21.547 1.00 76.38 95 GLU A O 1
ATOM 695 N N . GLY A 1 96 ? 17.974 6.505 -23.032 1.00 80.88 96 GLY A N 1
ATOM 696 C CA . GLY A 1 96 ? 16.876 5.559 -22.808 1.00 80.88 96 GLY A CA 1
ATOM 697 C C . GLY A 1 96 ? 16.874 4.955 -21.398 1.00 80.88 96 GLY A C 1
ATOM 698 O O . GLY A 1 96 ? 15.811 4.782 -20.799 1.00 80.88 96 GLY A O 1
ATOM 699 N N . CYS A 1 97 ? 18.050 4.697 -20.820 1.00 82.88 97 CYS A N 1
ATOM 700 C CA . CYS A 1 97 ? 18.139 4.069 -19.502 1.00 82.88 97 CYS A CA 1
ATOM 701 C C . CYS A 1 97 ? 17.768 5.053 -18.381 1.00 82.88 97 CYS A C 1
ATOM 703 O O . CYS A 1 97 ? 17.019 4.722 -17.455 1.00 82.88 97 CYS A O 1
ATOM 705 N N . LEU A 1 98 ? 18.223 6.306 -18.487 1.00 84.69 98 LEU A N 1
ATOM 706 C CA . LEU A 1 98 ? 17.917 7.352 -17.505 1.00 84.69 98 LEU A CA 1
ATOM 707 C C . LEU A 1 98 ? 16.426 7.713 -17.483 1.00 84.69 98 LEU A C 1
ATOM 709 O O . LEU A 1 98 ? 15.850 7.946 -16.414 1.00 84.69 98 LEU A O 1
ATOM 713 N N . THR A 1 99 ? 15.782 7.747 -18.652 1.00 89.25 99 THR A N 1
ATOM 714 C CA . THR A 1 99 ? 14.341 8.013 -18.758 1.00 89.25 99 THR A CA 1
ATOM 715 C C . THR A 1 99 ? 13.510 6.883 -18.151 1.00 89.25 99 THR A C 1
ATOM 717 O O . THR A 1 99 ? 12.603 7.166 -17.363 1.00 89.25 99 THR A O 1
ATOM 720 N N . GLN A 1 100 ? 13.874 5.621 -18.404 1.00 89.62 100 GLN A N 1
ATOM 721 C CA . GLN A 1 100 ? 13.231 4.457 -17.789 1.00 89.62 100 GLN A CA 1
ATOM 722 C C . GLN A 1 100 ? 13.359 4.465 -16.259 1.00 89.62 100 GLN A C 1
ATOM 724 O O . GLN A 1 100 ? 12.371 4.248 -15.552 1.00 89.62 100 GLN A O 1
ATOM 729 N N . ARG A 1 101 ? 14.549 4.776 -15.731 1.00 90.38 101 ARG A N 1
ATOM 730 C CA . ARG A 1 101 ? 14.777 4.886 -14.282 1.00 90.38 101 ARG A CA 1
ATOM 731 C C . ARG A 1 101 ? 13.895 5.965 -13.653 1.00 90.38 101 ARG A C 1
ATOM 733 O O . ARG A 1 101 ? 13.253 5.729 -12.630 1.00 90.38 101 ARG A O 1
ATOM 740 N N . ARG A 1 102 ? 13.814 7.143 -14.280 1.00 92.88 102 ARG A N 1
ATOM 741 C CA . ARG A 1 102 ? 12.949 8.240 -13.817 1.00 92.88 102 ARG A CA 1
ATOM 742 C C . ARG A 1 102 ? 11.475 7.831 -13.808 1.00 92.88 102 ARG A C 1
ATOM 744 O O . ARG A 1 102 ? 10.759 8.160 -12.863 1.00 92.88 102 ARG A O 1
ATOM 751 N N . GLU A 1 103 ? 11.022 7.116 -14.833 1.00 93.69 103 GLU A N 1
ATOM 752 C CA . GLU A 1 103 ? 9.639 6.646 -14.914 1.00 93.69 103 GLU A CA 1
ATOM 753 C C . GLU A 1 103 ? 9.320 5.601 -13.835 1.00 93.69 103 GLU A C 1
ATOM 755 O O . GLU A 1 103 ? 8.268 5.684 -13.199 1.00 93.69 103 GLU A O 1
ATOM 760 N N . LEU A 1 104 ? 10.240 4.671 -13.561 1.00 92.62 104 LEU A N 1
ATOM 761 C CA . LEU A 1 104 ? 10.104 3.716 -12.457 1.00 92.62 104 LEU A CA 1
ATOM 762 C C . LEU A 1 104 ? 10.012 4.420 -11.102 1.00 92.62 104 LEU A C 1
ATOM 764 O O . LEU A 1 104 ? 9.105 4.116 -10.325 1.00 92.62 104 LEU A O 1
ATOM 768 N N . HIS A 1 105 ? 10.879 5.402 -10.837 1.00 94.06 105 HIS A N 1
ATOM 769 C CA . HIS A 1 105 ? 10.802 6.195 -9.607 1.00 94.06 105 HIS A CA 1
ATOM 770 C C . HIS A 1 105 ? 9.473 6.931 -9.476 1.00 94.06 105 HIS A C 1
ATOM 772 O O . HIS A 1 105 ? 8.882 6.925 -8.397 1.00 94.06 105 HIS A O 1
ATOM 778 N N . LYS A 1 106 ? 8.976 7.527 -10.565 1.00 96.56 106 LYS A N 1
ATOM 779 C CA . LYS A 1 106 ? 7.671 8.193 -10.566 1.00 96.56 106 LYS A CA 1
ATOM 780 C C . LYS A 1 106 ? 6.551 7.212 -10.214 1.00 96.56 106 LYS A C 1
ATOM 782 O O . LYS A 1 106 ? 5.778 7.484 -9.307 1.00 96.56 106 LYS A O 1
ATOM 787 N N . ARG A 1 107 ? 6.503 6.045 -10.866 1.00 95.50 107 ARG A N 1
ATOM 788 C CA . ARG A 1 107 ? 5.490 5.013 -10.580 1.00 95.50 107 ARG A CA 1
ATOM 789 C C . ARG A 1 107 ? 5.576 4.501 -9.143 1.00 95.50 107 ARG A C 1
ATOM 791 O O . ARG A 1 107 ? 4.545 4.307 -8.510 1.00 95.50 107 ARG A O 1
ATOM 798 N N . LYS A 1 108 ? 6.789 4.308 -8.617 1.00 95.31 108 LYS A N 1
ATOM 799 C CA . LYS A 1 108 ? 7.024 3.913 -7.220 1.00 95.31 108 LYS A CA 1
ATOM 800 C C . LYS A 1 108 ? 6.508 4.974 -6.252 1.00 95.31 108 LYS A C 1
ATOM 802 O O . LYS A 1 108 ? 5.851 4.625 -5.279 1.00 95.31 108 LYS A O 1
ATOM 807 N N . PHE A 1 109 ? 6.775 6.248 -6.535 1.00 97.31 109 PHE A N 1
ATOM 808 C CA . PHE A 1 109 ? 6.271 7.363 -5.741 1.00 97.31 109 PHE A CA 1
ATOM 809 C C . PHE A 1 109 ? 4.740 7.431 -5.770 1.00 97.31 109 PHE A C 1
ATOM 811 O O . PHE A 1 109 ? 4.119 7.431 -4.712 1.00 97.31 109 PHE A O 1
ATOM 818 N N . ASP A 1 110 ? 4.130 7.402 -6.957 1.00 97.31 110 ASP A N 1
ATOM 819 C CA . ASP A 1 110 ? 2.672 7.450 -7.120 1.00 97.31 110 ASP A CA 1
ATOM 820 C C . ASP A 1 110 ? 1.990 6.273 -6.393 1.00 97.31 110 ASP A C 1
ATOM 822 O O . ASP A 1 110 ? 1.007 6.459 -5.674 1.00 97.31 110 ASP A O 1
ATOM 826 N N . LEU A 1 111 ? 2.552 5.064 -6.512 1.00 97.25 111 LEU A N 1
ATOM 827 C CA . LEU A 1 111 ? 2.055 3.876 -5.818 1.00 97.25 111 LEU A CA 1
ATOM 828 C C . LEU A 1 111 ? 2.236 3.973 -4.297 1.00 97.25 111 LEU A C 1
ATOM 830 O O . LEU A 1 111 ? 1.337 3.585 -3.551 1.00 97.25 111 LEU A O 1
ATOM 834 N N . ALA A 1 112 ? 3.365 4.503 -3.820 1.00 96.62 112 ALA A N 1
ATOM 835 C CA . ALA A 1 112 ? 3.604 4.710 -2.395 1.00 96.62 112 ALA A CA 1
ATOM 836 C C . ALA A 1 112 ? 2.603 5.712 -1.801 1.00 96.62 112 ALA A C 1
ATOM 838 O O . ALA A 1 112 ? 2.043 5.453 -0.739 1.00 96.62 112 ALA A O 1
ATOM 839 N N . VAL A 1 113 ? 2.317 6.809 -2.511 1.00 97.94 113 VAL A N 1
ATOM 840 C CA . VAL A 1 113 ? 1.295 7.790 -2.113 1.00 97.94 113 VAL A CA 1
ATOM 841 C C . VAL A 1 113 ? -0.090 7.144 -2.067 1.00 97.94 113 VAL A C 1
ATOM 843 O O . VAL A 1 113 ? -0.785 7.263 -1.060 1.00 97.94 113 VAL A O 1
ATOM 846 N N . ALA A 1 114 ? -0.483 6.405 -3.110 1.00 95.75 114 ALA A N 1
ATOM 847 C CA . ALA A 1 114 ? -1.769 5.705 -3.141 1.00 95.75 114 ALA A CA 1
ATOM 848 C C . ALA A 1 114 ? -1.903 4.678 -2.001 1.00 95.75 114 ALA A C 1
ATOM 850 O O . ALA A 1 114 ? -2.957 4.564 -1.367 1.00 95.75 114 ALA A O 1
ATOM 851 N N . THR A 1 115 ? -0.817 3.961 -1.701 1.00 96.38 115 THR A N 1
ATOM 852 C CA . THR A 1 115 ? -0.765 3.008 -0.588 1.00 96.38 115 THR A CA 1
ATOM 853 C C . THR A 1 115 ? -0.902 3.725 0.750 1.00 96.38 115 THR A C 1
ATOM 855 O O . THR A 1 115 ? -1.699 3.291 1.575 1.00 96.38 115 THR A O 1
ATOM 858 N N . ALA A 1 116 ? -0.195 4.839 0.957 1.00 97.06 116 ALA A N 1
ATOM 859 C CA . ALA A 1 116 ? -0.263 5.617 2.192 1.00 97.06 116 ALA A CA 1
ATOM 860 C C . ALA A 1 116 ? -1.685 6.125 2.477 1.00 97.06 116 ALA A C 1
ATOM 862 O O . ALA A 1 116 ? -2.185 5.933 3.582 1.00 97.06 116 ALA A O 1
ATOM 863 N N . ILE A 1 117 ? -2.366 6.670 1.464 1.00 97.50 117 ILE A N 1
ATOM 864 C CA . ILE A 1 117 ? -3.768 7.110 1.576 1.00 97.50 117 ILE A CA 1
ATOM 865 C C . ILE A 1 117 ? -4.679 5.932 1.954 1.00 97.50 117 ILE A C 1
ATOM 867 O O . ILE A 1 117 ? -5.556 6.055 2.808 1.00 97.50 117 ILE A O 1
ATOM 871 N N . SER A 1 118 ? -4.457 4.767 1.342 1.00 96.12 118 SER A N 1
ATOM 872 C CA . SER A 1 118 ? -5.247 3.565 1.631 1.00 96.12 118 SER A CA 1
ATOM 873 C C . SER A 1 118 ? -5.020 3.055 3.061 1.00 96.12 118 SER A C 1
ATOM 875 O O . SER A 1 118 ? -5.971 2.657 3.731 1.00 96.12 118 SER A O 1
ATOM 877 N N . VAL A 1 119 ? -3.774 3.100 3.550 1.00 96.88 119 VAL A N 1
ATOM 878 C CA . VAL A 1 119 ? -3.424 2.754 4.938 1.00 96.88 119 VAL A CA 1
ATOM 879 C C . VAL A 1 119 ? -4.093 3.718 5.918 1.00 96.88 119 VAL A C 1
ATOM 881 O O . VAL A 1 119 ? -4.665 3.275 6.909 1.00 96.88 119 VAL A O 1
ATOM 884 N N . GLU A 1 120 ? -4.064 5.022 5.649 1.00 97.19 120 GLU A N 1
ATOM 885 C CA . GLU A 1 120 ? -4.686 6.034 6.512 1.00 97.19 120 GLU A CA 1
ATOM 886 C C . GLU A 1 120 ? -6.207 5.844 6.628 1.00 97.19 120 GLU A C 1
ATOM 888 O O . GLU A 1 120 ? -6.773 5.931 7.723 1.00 97.19 120 GLU A O 1
ATOM 893 N N . GLY A 1 121 ? -6.868 5.508 5.516 1.00 95.25 121 GLY A N 1
ATOM 894 C CA . GLY A 1 121 ? -8.286 5.149 5.511 1.00 95.25 121 GLY A CA 1
ATOM 895 C C . GLY A 1 121 ? -8.592 3.915 6.366 1.00 95.25 121 GLY A C 1
ATOM 896 O O . GLY A 1 121 ? -9.559 3.912 7.129 1.00 95.25 121 GLY A O 1
ATOM 897 N N . GLU A 1 122 ? -7.746 2.886 6.292 1.00 95.31 122 GLU A N 1
ATOM 898 C CA . GLU A 1 122 ? -7.868 1.676 7.111 1.00 95.31 122 GLU A CA 1
ATOM 899 C C . GLU A 1 122 ? -7.676 1.976 8.605 1.00 95.31 122 GLU A C 1
ATOM 901 O O . GLU A 1 122 ? -8.488 1.555 9.429 1.00 95.31 122 GLU A O 1
ATOM 906 N N . ILE A 1 123 ? -6.657 2.769 8.954 1.00 95.75 123 ILE A N 1
ATOM 907 C CA . ILE A 1 123 ? -6.405 3.213 10.333 1.00 95.75 123 ILE A CA 1
ATOM 908 C C . ILE A 1 123 ? -7.614 3.977 10.874 1.00 95.75 123 ILE A C 1
ATOM 910 O O . ILE A 1 123 ? -8.058 3.705 11.986 1.00 95.75 123 ILE A O 1
ATOM 914 N N . SER A 1 124 ? -8.179 4.892 10.084 1.00 97.44 124 SER A N 1
ATOM 915 C CA . SER A 1 124 ? -9.347 5.684 10.488 1.00 97.44 124 SER A CA 1
ATOM 916 C C . SER A 1 124 ? -10.572 4.801 10.731 1.00 97.44 124 SER A C 1
ATOM 918 O O . SER A 1 124 ? -11.290 4.979 11.714 1.00 97.44 124 SER A O 1
ATOM 920 N N . ARG A 1 125 ? -10.795 3.805 9.865 1.00 95.88 125 ARG A N 1
ATOM 921 C CA . ARG A 1 125 ? -11.874 2.826 10.035 1.00 95.88 125 ARG A CA 1
ATOM 922 C C . ARG A 1 125 ? -11.708 2.016 11.319 1.00 95.88 125 ARG A C 1
ATOM 924 O O . ARG A 1 125 ? -12.678 1.852 12.054 1.00 95.88 125 ARG A O 1
ATOM 931 N N . LEU A 1 126 ? -10.499 1.523 11.589 1.00 96.06 126 LEU A N 1
ATOM 932 C CA . LEU A 1 126 ? -10.201 0.768 12.806 1.00 96.06 126 LEU A CA 1
ATOM 933 C C . LEU A 1 126 ? -10.349 1.635 14.059 1.00 96.06 126 LEU A C 1
ATOM 935 O O . LEU A 1 126 ? -10.952 1.188 15.029 1.00 96.06 126 LEU A O 1
ATOM 939 N N . ALA A 1 127 ? -9.862 2.876 14.028 1.00 97.25 127 ALA A N 1
ATOM 940 C CA . ALA A 1 127 ? -9.995 3.815 15.138 1.00 97.25 127 ALA A CA 1
ATOM 941 C C . ALA A 1 127 ? -11.468 4.089 15.482 1.00 97.25 127 ALA A C 1
ATOM 943 O O . ALA A 1 127 ? -11.838 4.044 16.653 1.00 97.25 127 ALA A O 1
ATOM 944 N N . ASN A 1 128 ? -12.318 4.292 14.471 1.00 97.69 128 ASN A N 1
ATOM 945 C CA . ASN A 1 128 ? -13.758 4.463 14.676 1.00 97.69 128 ASN A CA 1
ATOM 946 C C . ASN A 1 128 ? -14.407 3.196 15.247 1.00 97.69 128 ASN A C 1
ATOM 948 O O . ASN A 1 128 ? -15.166 3.285 16.206 1.00 97.69 128 ASN A O 1
ATOM 952 N N . GLY A 1 129 ? -14.063 2.017 14.718 1.00 96.88 129 GLY A N 1
ATOM 953 C CA . GLY A 1 129 ? -14.573 0.748 15.242 1.00 96.88 129 GLY A CA 1
ATOM 954 C C . GLY A 1 129 ? -14.187 0.511 16.706 1.00 96.88 129 GLY A C 1
ATOM 955 O O . GLY A 1 129 ? -15.016 0.064 17.494 1.00 96.88 129 GLY A O 1
ATOM 956 N N . ILE A 1 130 ? -12.958 0.861 17.100 1.00 97.50 130 ILE A N 1
ATOM 957 C CA . ILE A 1 130 ? -12.522 0.803 18.503 1.00 97.50 130 ILE A CA 1
ATOM 958 C C . ILE A 1 130 ? -13.334 1.782 19.354 1.00 97.50 130 ILE A C 1
ATOM 960 O O . ILE A 1 130 ? -13.844 1.386 20.396 1.00 97.50 130 ILE A O 1
ATOM 964 N N . ALA A 1 131 ? -13.511 3.027 18.905 1.00 98.25 131 ALA A N 1
ATOM 965 C CA . ALA A 1 131 ? -14.283 4.026 19.643 1.00 98.25 131 ALA A CA 1
ATOM 966 C C . ALA A 1 131 ? -15.752 3.607 19.848 1.00 98.25 131 ALA A C 1
ATOM 968 O O . ALA A 1 131 ? -16.307 3.803 20.928 1.00 98.25 131 ALA A O 1
ATOM 969 N N . GLU A 1 132 ? -16.377 2.995 18.840 1.00 98.31 132 GLU A N 1
ATOM 970 C CA . GLU A 1 132 ? -17.728 2.433 18.949 1.00 98.31 132 GLU A CA 1
ATOM 971 C C . GLU A 1 132 ? -17.786 1.286 19.968 1.00 98.31 132 GLU A C 1
ATOM 973 O O . GLU A 1 132 ? -18.691 1.247 20.803 1.00 98.31 132 GLU A O 1
ATOM 978 N N . LEU A 1 133 ? -16.802 0.381 19.955 1.00 97.88 133 LEU A N 1
ATOM 979 C CA . LEU A 1 133 ? -16.709 -0.712 20.929 1.00 97.88 133 LEU A CA 1
ATOM 980 C C . LEU A 1 133 ? -16.488 -0.197 22.355 1.00 97.88 133 LEU A C 1
ATOM 982 O O . LEU A 1 133 ? -17.129 -0.678 23.286 1.00 97.88 133 LEU A O 1
ATOM 986 N N . GLU A 1 134 ? -15.626 0.803 22.535 1.00 97.38 134 GLU A N 1
ATOM 987 C CA . GLU A 1 134 ? -15.410 1.450 23.830 1.00 97.38 134 GLU A CA 1
ATOM 988 C C . GLU A 1 134 ? -16.688 2.122 24.348 1.00 97.38 134 GLU A C 1
ATOM 990 O O . GLU A 1 134 ? -16.991 2.031 25.538 1.00 97.38 134 GLU A O 1
ATOM 995 N N . ALA A 1 135 ? -17.465 2.762 23.470 1.00 96.88 135 ALA A N 1
ATOM 996 C CA . ALA A 1 135 ? -18.745 3.362 23.838 1.00 96.88 135 ALA A CA 1
ATOM 997 C C . ALA A 1 135 ? -19.773 2.305 24.276 1.00 96.88 135 ALA A C 1
ATOM 999 O O . ALA A 1 135 ? -20.468 2.506 25.272 1.00 96.88 135 ALA A O 1
ATOM 1000 N N . LEU A 1 136 ? -19.843 1.167 23.576 1.00 96.69 136 LEU A N 1
ATOM 1001 C CA . LEU A 1 136 ? -20.723 0.053 23.944 1.00 96.69 136 LEU A CA 1
ATOM 1002 C C . 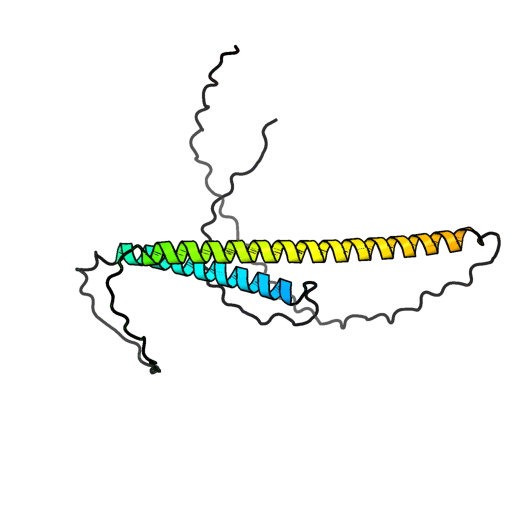LEU A 1 136 ? -20.347 -0.558 25.297 1.00 96.69 136 LEU A C 1
ATOM 1004 O O . LEU A 1 136 ? -21.233 -0.836 26.102 1.00 96.69 136 LEU A O 1
ATOM 1008 N N . LEU A 1 137 ? -19.051 -0.737 25.562 1.00 94.75 137 LEU A N 1
ATOM 1009 C CA . LEU A 1 137 ? -18.571 -1.264 26.841 1.00 94.75 137 LEU A CA 1
ATOM 1010 C C . LEU A 1 137 ? -18.910 -0.322 28.002 1.00 94.75 137 LEU A C 1
ATOM 1012 O O . LEU A 1 137 ? -19.440 -0.777 29.010 1.00 94.75 137 LEU A O 1
ATOM 1016 N N . ARG A 1 138 ? -18.705 0.992 27.837 1.00 94.44 138 ARG A N 1
ATOM 1017 C CA . ARG A 1 138 ? -19.093 1.984 28.858 1.00 94.44 138 ARG A CA 1
ATOM 1018 C C . ARG A 1 138 ? -20.599 2.002 29.107 1.00 94.44 138 ARG A C 1
ATOM 1020 O O . ARG A 1 138 ? -21.021 2.037 30.254 1.00 94.44 138 ARG A O 1
ATOM 1027 N N . SER A 1 139 ? -21.405 1.904 28.047 1.00 94.00 139 SER A N 1
ATOM 1028 C CA . SER A 1 139 ? -22.864 1.823 28.185 1.00 94.00 139 SER A CA 1
ATOM 1029 C C . SER A 1 139 ? -23.301 0.600 29.000 1.00 94.00 139 SER A C 1
ATOM 1031 O O . SER A 1 139 ? -24.240 0.706 29.780 1.00 94.00 139 SER A O 1
ATOM 1033 N N . GLN A 1 140 ? -22.627 -0.548 28.846 1.00 89.00 140 GLN A N 1
ATOM 1034 C CA . GLN A 1 140 ? -22.922 -1.748 29.640 1.00 89.00 140 GLN A CA 1
ATOM 1035 C C . GLN A 1 140 ? -22.521 -1.592 31.112 1.00 89.00 140 GLN A C 1
ATOM 1037 O O . GLN A 1 140 ? -23.222 -2.094 31.989 1.00 89.00 140 GLN A O 1
ATOM 1042 N N . GLU A 1 141 ? -21.405 -0.914 31.394 1.00 88.44 141 GLU A N 1
ATOM 1043 C CA . GLU A 1 141 ? -20.960 -0.642 32.766 1.00 88.44 141 GLU A CA 1
ATOM 1044 C C . GLU A 1 141 ? -21.948 0.266 33.518 1.00 88.44 141 GLU A C 1
ATOM 1046 O O . GLU A 1 141 ? -22.258 -0.002 34.682 1.00 88.44 141 GLU A O 1
ATOM 1051 N N . ASP A 1 142 ? -22.493 1.285 32.848 1.00 85.38 142 ASP A N 1
ATOM 1052 C CA . ASP A 1 142 ? -23.454 2.223 33.440 1.00 85.38 142 ASP A CA 1
ATOM 1053 C C . ASP A 1 142 ? -24.811 1.552 33.743 1.00 85.38 142 ASP A C 1
ATOM 1055 O O . ASP A 1 142 ? -25.349 1.705 34.844 1.00 85.38 142 ASP A O 1
ATOM 1059 N N . ASP A 1 143 ? -25.327 0.724 32.825 1.00 82.25 143 ASP A N 1
ATOM 1060 C CA . ASP A 1 143 ? -26.601 0.003 33.001 1.00 82.25 143 ASP A CA 1
ATOM 1061 C C . ASP A 1 143 ? -26.567 -1.000 34.174 1.00 82.25 143 ASP A C 1
ATOM 1063 O O . ASP A 1 143 ? -27.592 -1.277 34.808 1.00 82.25 143 ASP A O 1
ATOM 1067 N N . HIS A 1 144 ? -25.390 -1.544 34.502 1.00 73.12 144 HIS A N 1
ATOM 1068 C CA . HIS A 1 144 ? -25.220 -2.461 35.630 1.00 73.12 144 HIS A CA 1
ATOM 1069 C C . HIS A 1 144 ? -25.099 -1.759 36.990 1.00 73.12 144 HIS A C 1
ATOM 1071 O O . HIS A 1 144 ? -25.390 -2.381 38.016 1.00 73.12 144 HIS A O 1
ATOM 1077 N N . ASN A 1 145 ? -24.704 -0.485 37.026 1.00 70.06 145 ASN A N 1
ATOM 1078 C CA . ASN A 1 145 ? -24.419 0.217 38.277 1.00 70.06 145 ASN A CA 1
ATOM 1079 C C . ASN A 1 145 ? -25.668 0.856 38.916 1.00 70.06 145 ASN A C 1
ATOM 1081 O O . ASN A 1 145 ? -25.745 0.960 40.140 1.00 70.06 145 ASN A O 1
ATOM 1085 N N . GLU A 1 146 ? -26.678 1.239 38.126 1.00 65.56 146 GLU A N 1
ATOM 1086 C CA . GLU A 1 146 ? -27.840 1.995 38.636 1.00 65.56 146 GLU A CA 1
ATOM 1087 C C . GLU A 1 146 ? -28.950 1.104 39.241 1.00 65.56 146 GLU A C 1
ATOM 1089 O O . GLU A 1 146 ? -29.725 1.562 40.081 1.00 65.56 146 GLU A O 1
ATOM 1094 N N . ASN A 1 147 ? -28.980 -0.197 38.920 1.00 60.25 147 ASN A N 1
ATOM 1095 C CA . ASN A 1 147 ? -29.937 -1.168 39.486 1.00 60.25 147 ASN A CA 1
ATOM 1096 C C . ASN A 1 147 ? -29.317 -2.121 40.538 1.00 60.25 147 ASN A C 1
ATOM 1098 O O . ASN A 1 147 ? -29.954 -3.086 40.962 1.00 60.25 147 ASN A O 1
ATOM 1102 N N . GLY A 1 148 ? -28.083 -1.856 40.981 1.00 55.78 148 GLY A N 1
ATOM 1103 C CA . GLY A 1 148 ? -27.255 -2.744 41.809 1.00 55.78 148 GLY A CA 1
ATOM 1104 C C . GLY A 1 148 ? -27.446 -2.671 43.330 1.00 55.78 148 GLY A C 1
ATOM 1105 O O . GLY A 1 148 ? -26.550 -3.082 44.066 1.00 55.78 148 GLY A O 1
ATOM 1106 N N . SER A 1 149 ? -28.584 -2.185 43.837 1.00 53.88 149 SER A N 1
ATOM 1107 C CA . SER A 1 149 ? -28.928 -2.402 45.250 1.00 53.88 149 SER A CA 1
ATOM 1108 C C . SER A 1 149 ? -29.895 -3.583 45.375 1.00 53.88 149 SER A C 1
ATOM 1110 O O . SER A 1 149 ? -31.095 -3.458 45.169 1.00 53.88 149 SER A O 1
ATOM 1112 N N . ASP A 1 150 ? -29.335 -4.741 45.736 1.00 54.84 150 ASP A N 1
ATOM 1113 C CA . ASP A 1 150 ? -30.028 -5.870 46.381 1.00 54.84 150 ASP A CA 1
ATOM 1114 C C . ASP A 1 150 ? -30.703 -6.954 45.509 1.00 54.84 150 ASP A C 1
ATOM 1116 O O . ASP A 1 150 ? -31.447 -7.793 46.020 1.00 54.84 150 ASP A O 1
ATOM 1120 N N . ALA A 1 151 ? -30.395 -7.038 44.211 1.00 56.44 151 ALA A N 1
ATOM 1121 C CA . ALA A 1 151 ? -30.742 -8.218 43.415 1.00 56.44 151 ALA A CA 1
ATOM 1122 C C . ALA A 1 151 ? -29.562 -9.202 43.381 1.00 56.44 151 ALA A C 1
ATOM 1124 O O . ALA A 1 151 ? -28.586 -9.001 42.661 1.00 56.44 151 ALA A O 1
ATOM 1125 N N . LEU A 1 152 ? -29.667 -10.266 44.181 1.00 58.09 152 LEU A N 1
ATOM 1126 C CA . LEU A 1 152 ? -28.841 -11.474 44.120 1.00 58.09 152 LEU A CA 1
ATOM 1127 C C . LEU A 1 152 ? -28.571 -11.858 42.657 1.00 58.09 152 LEU A C 1
ATOM 1129 O O . LEU A 1 152 ? -29.477 -12.315 41.961 1.00 58.09 152 LEU A O 1
ATOM 1133 N N . LEU A 1 153 ? -27.332 -11.636 42.212 1.00 52.16 153 LEU A N 1
ATOM 1134 C CA . LEU A 1 153 ? -26.818 -12.004 40.895 1.00 52.16 153 LEU A CA 1
ATOM 1135 C C . LEU A 1 153 ? -27.300 -13.419 40.525 1.00 52.16 153 LEU A C 1
ATOM 1137 O O . LEU A 1 153 ? -26.898 -14.373 41.200 1.00 52.16 153 LEU A O 1
ATOM 1141 N N . PRO A 1 154 ? -28.135 -13.603 39.481 1.00 55.34 154 PRO A N 1
ATOM 1142 C CA . PRO A 1 154 ? -28.226 -14.907 38.859 1.00 55.34 154 PRO A CA 1
ATOM 1143 C C . PRO A 1 154 ? -26.836 -15.167 38.300 1.00 55.34 154 PRO A C 1
ATOM 1145 O O . PRO A 1 154 ? -26.361 -14.401 37.466 1.00 55.34 154 PRO A O 1
ATOM 1148 N N . ASP A 1 155 ? -26.186 -16.185 38.858 1.00 54.16 155 ASP A N 1
ATOM 1149 C CA . ASP A 1 155 ? -24.962 -16.814 38.383 1.00 54.16 155 ASP A CA 1
ATOM 1150 C C . ASP A 1 155 ? -24.935 -16.745 36.855 1.00 54.16 155 ASP A C 1
ATOM 1152 O O . ASP A 1 155 ? -25.620 -17.505 36.163 1.00 54.16 155 ASP A O 1
ATOM 1156 N N . ALA A 1 156 ? -24.261 -15.717 36.335 1.00 54.41 156 ALA A N 1
ATOM 1157 C CA . ALA A 1 156 ? -24.133 -15.484 34.916 1.00 54.41 156 ALA A CA 1
ATOM 1158 C C . ALA A 1 156 ? -23.143 -16.538 34.453 1.00 54.41 156 ALA A C 1
ATOM 1160 O O . ALA A 1 156 ? -21.943 -16.293 34.348 1.00 54.41 156 ALA A O 1
ATOM 1161 N N . ALA A 1 157 ? -23.667 -17.749 34.272 1.00 58.16 157 ALA A N 1
ATOM 1162 C CA . ALA A 1 157 ? -22.981 -18.850 33.656 1.00 58.16 157 ALA A CA 1
ATOM 1163 C C . ALA A 1 157 ? -22.540 -18.331 32.295 1.00 58.16 157 ALA A C 1
ATOM 1165 O O . ALA A 1 157 ? -23.339 -18.243 31.358 1.00 58.16 157 ALA A O 1
ATOM 1166 N N . PHE A 1 158 ? -21.272 -17.923 32.217 1.00 62.31 158 PHE A N 1
ATOM 1167 C CA . PHE A 1 158 ? -20.598 -17.715 30.953 1.00 62.31 158 PHE A CA 1
ATOM 1168 C C . PHE A 1 158 ? -20.972 -18.923 30.099 1.00 62.31 158 PHE A C 1
ATOM 1170 O O . PHE A 1 158 ? -20.761 -20.051 30.563 1.00 62.31 158 PHE A O 1
ATOM 1177 N N . PRO A 1 159 ? -21.599 -18.736 28.921 1.00 66.19 159 PRO A N 1
ATOM 1178 C CA . PRO A 1 159 ? -21.871 -19.858 28.048 1.00 66.19 159 PRO A CA 1
ATOM 1179 C C . PRO A 1 159 ? -20.519 -20.517 27.834 1.00 66.19 159 PRO A C 1
ATOM 1181 O O . PRO A 1 159 ? -19.611 -19.883 27.297 1.00 66.19 159 PRO A O 1
ATOM 1184 N N . PHE A 1 160 ? -20.361 -21.728 28.374 1.00 64.31 160 PHE A N 1
ATOM 1185 C CA . PHE A 1 160 ? -19.132 -22.487 28.253 1.00 64.31 160 PHE A CA 1
ATOM 1186 C C . PHE A 1 160 ? -18.871 -22.590 26.760 1.00 64.31 160 PHE A C 1
ATOM 1188 O O . PHE A 1 160 ? -19.549 -23.337 26.051 1.00 64.31 160 PHE A O 1
ATOM 1195 N N . LEU A 1 161 ? -17.938 -21.773 26.272 1.00 71.00 161 LEU A N 1
ATOM 1196 C CA . LEU A 1 161 ? -17.449 -21.927 24.923 1.00 71.00 161 LEU A CA 1
ATOM 1197 C C . LEU A 1 161 ? -16.917 -23.358 24.878 1.00 71.00 161 LEU A C 1
ATOM 1199 O O . LEU A 1 161 ? -16.187 -23.741 25.801 1.00 71.00 161 LEU A O 1
ATOM 1203 N N . PRO A 1 162 ? -17.337 -24.176 23.897 1.00 71.94 162 PRO A N 1
ATOM 1204 C CA . PRO A 1 162 ? -16.836 -25.531 23.779 1.00 71.94 162 PRO A CA 1
ATOM 1205 C C . PRO A 1 162 ? -15.319 -25.435 23.819 1.00 71.94 162 PRO A C 1
ATOM 1207 O O . PRO A 1 162 ? -14.724 -24.730 23.004 1.00 71.94 162 PRO A O 1
ATOM 1210 N N . LEU A 1 163 ? -14.725 -26.055 24.838 1.00 69.50 163 LEU A N 1
ATOM 1211 C CA . LEU A 1 163 ? -13.287 -26.115 25.012 1.00 69.50 163 LEU A CA 1
ATOM 1212 C C . LEU A 1 163 ? -12.751 -26.822 23.769 1.00 69.50 163 LEU A C 1
ATOM 1214 O O . LEU A 1 163 ? -12.785 -28.048 23.679 1.00 69.50 163 LEU A O 1
ATOM 1218 N N . VAL A 1 164 ? -12.334 -26.041 22.775 1.00 73.31 164 VAL A N 1
ATOM 1219 C CA . VAL A 1 164 ? -11.591 -26.538 21.628 1.00 73.31 164 VAL A CA 1
ATOM 1220 C C . VAL A 1 164 ? -10.223 -26.873 22.189 1.00 73.31 164 VAL A C 1
ATOM 1222 O O . VAL A 1 164 ? -9.331 -26.033 22.219 1.00 73.31 164 VAL A O 1
ATOM 1225 N N . VAL A 1 165 ? -10.107 -28.081 22.737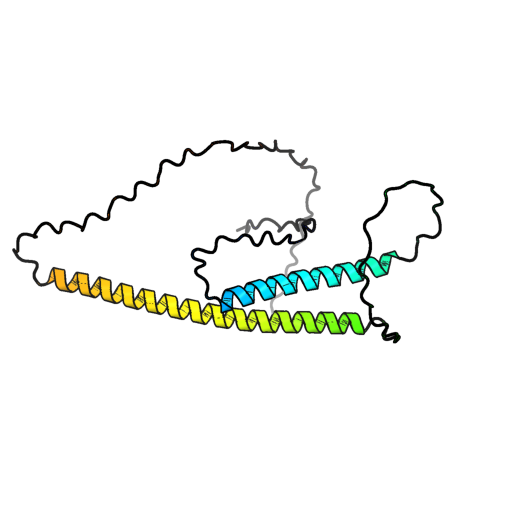 1.00 75.00 165 VAL A N 1
ATOM 1226 C CA . VAL A 1 165 ? -8.822 -28.725 22.976 1.00 75.00 165 VAL A CA 1
ATOM 1227 C C . VAL A 1 165 ? -8.208 -28.847 21.584 1.00 75.00 165 VAL A C 1
ATOM 1229 O O . VAL A 1 165 ? -8.784 -29.558 20.751 1.00 75.00 165 VAL A O 1
ATOM 1232 N N . PRO A 1 166 ? -7.133 -28.097 21.267 1.00 72.38 166 PRO A N 1
ATOM 1233 C CA . PRO A 1 166 ? -6.396 -28.347 20.041 1.00 72.38 166 PRO A CA 1
ATOM 1234 C C . PRO A 1 166 ? -6.044 -29.835 20.052 1.00 72.38 166 PRO A C 1
ATOM 1236 O O . PRO A 1 166 ? -5.676 -30.330 21.121 1.00 72.38 166 PRO A O 1
ATOM 1239 N N . PRO A 1 167 ? -6.210 -30.569 18.939 1.00 70.69 167 PRO A N 1
ATOM 1240 C CA . PRO A 1 167 ? -5.669 -31.916 18.885 1.00 70.69 167 PRO A CA 1
ATOM 1241 C C . PRO A 1 167 ? -4.210 -31.824 19.330 1.00 70.69 167 PRO A C 1
ATOM 1243 O O . PRO A 1 167 ? -3.504 -30.894 18.927 1.00 70.69 167 PRO A O 1
ATOM 1246 N N . ASP A 1 168 ? -3.807 -32.717 20.234 1.00 68.38 168 ASP A N 1
ATOM 1247 C CA . ASP A 1 168 ? -2.412 -32.919 20.606 1.00 68.38 168 ASP A CA 1
ATOM 1248 C C . ASP A 1 168 ? -1.683 -33.429 19.354 1.00 68.38 168 ASP A C 1
ATOM 1250 O O . ASP A 1 168 ? -1.378 -34.613 19.215 1.00 68.38 168 ASP A O 1
ATOM 1254 N N . ASP A 1 169 ? -1.491 -32.538 18.385 1.00 63.47 169 ASP A N 1
ATOM 1255 C CA . ASP A 1 169 ? -0.676 -32.753 17.215 1.00 63.47 169 ASP A CA 1
ATOM 1256 C C . ASP A 1 169 ? 0.744 -32.809 17.760 1.00 63.47 169 ASP A C 1
ATOM 1258 O O . ASP A 1 169 ? 1.361 -31.800 18.101 1.00 63.47 169 ASP A O 1
ATOM 1262 N N . GLU A 1 170 ? 1.180 -34.047 17.956 1.00 66.50 170 GLU A N 1
ATOM 1263 C CA . GLU A 1 170 ? 2.499 -34.502 18.350 1.00 66.50 170 GLU A CA 1
ATOM 1264 C C . GLU A 1 170 ? 3.562 -33.676 17.610 1.00 66.50 170 GLU A C 1
ATOM 1266 O O . GLU A 1 170 ? 3.914 -33.936 16.458 1.00 66.50 170 GLU A O 1
ATOM 1271 N N . TYR A 1 171 ? 4.019 -32.599 18.256 1.00 61.16 171 TYR A N 1
ATOM 1272 C CA . TYR A 1 171 ? 5.071 -31.744 17.733 1.00 61.16 171 TYR A CA 1
ATOM 1273 C C . TYR A 1 171 ? 6.353 -32.569 17.695 1.00 61.16 171 TYR A C 1
ATOM 1275 O O . TYR A 1 171 ? 7.032 -32.759 18.704 1.00 61.16 171 TYR A O 1
ATOM 1283 N N . ASP A 1 172 ? 6.677 -33.055 16.503 1.00 66.75 172 ASP A N 1
ATOM 1284 C CA . ASP A 1 172 ? 7.947 -33.679 16.178 1.00 66.75 172 ASP A CA 1
ATOM 1285 C C . ASP A 1 172 ? 9.060 -32.629 16.373 1.00 66.75 172 ASP A C 1
ATOM 1287 O O . ASP A 1 172 ? 9.338 -31.784 15.516 1.00 66.75 172 ASP A O 1
ATOM 1291 N N . HIS A 1 173 ? 9.635 -32.599 17.579 1.00 57.25 173 HIS A N 1
ATOM 1292 C CA . HIS A 1 173 ? 10.679 -31.672 18.014 1.00 57.25 173 HIS A CA 1
ATOM 1293 C C 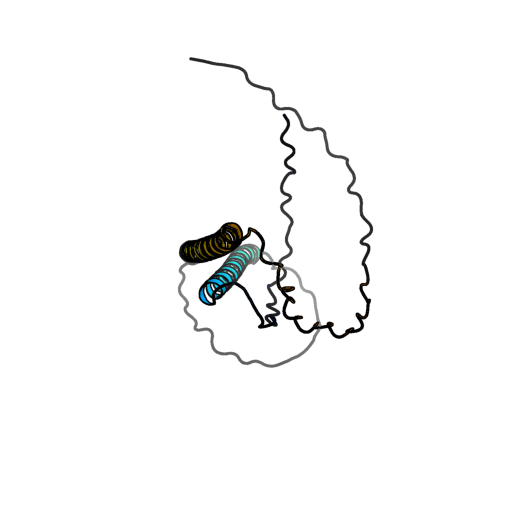. HIS A 1 173 ? 12.019 -31.971 17.319 1.00 57.25 173 HIS A C 1
ATOM 1295 O O . HIS A 1 173 ? 13.016 -32.317 17.950 1.00 57.25 173 HIS A O 1
ATOM 1301 N N . HIS A 1 174 ? 12.083 -31.784 16.004 1.00 57.50 174 HIS A N 1
ATOM 1302 C CA . HIS A 1 174 ? 13.328 -31.750 15.242 1.00 57.50 174 HIS A CA 1
ATOM 1303 C C . HIS A 1 174 ? 13.791 -30.310 14.981 1.00 57.50 174 HIS A C 1
ATOM 1305 O O . HIS A 1 174 ? 14.230 -29.954 13.889 1.00 57.50 174 HIS A O 1
ATOM 1311 N N . THR A 1 175 ? 13.777 -29.462 16.011 1.00 49.62 175 THR A N 1
ATOM 1312 C CA . THR A 1 175 ? 14.540 -28.209 16.001 1.00 49.62 175 THR A CA 1
ATOM 1313 C C . THR A 1 175 ? 16.019 -28.526 16.213 1.00 49.62 175 THR A C 1
ATOM 1315 O O . THR A 1 175 ? 16.547 -28.518 17.323 1.00 49.62 175 THR A O 1
ATOM 1318 N N . LYS A 1 176 ? 16.725 -28.816 15.114 1.00 59.06 176 LYS A N 1
ATOM 1319 C CA . LYS A 1 176 ? 18.190 -28.757 15.081 1.00 59.06 176 LYS A CA 1
ATOM 1320 C C . LYS A 1 176 ? 18.608 -27.305 15.287 1.00 59.06 176 LYS A C 1
ATOM 1322 O O . LYS A 1 176 ? 18.685 -26.529 14.341 1.00 59.06 176 LYS A O 1
ATOM 1327 N N . VAL A 1 177 ? 18.855 -26.946 16.539 1.00 55.78 177 VAL A N 1
ATOM 1328 C CA . VAL A 1 177 ? 19.470 -25.676 16.915 1.00 55.78 177 VAL A CA 1
ATOM 1329 C C . VAL A 1 177 ? 20.900 -25.700 16.373 1.00 55.78 177 VAL A C 1
ATOM 1331 O O . VAL A 1 177 ? 21.785 -26.331 16.950 1.00 55.78 177 VAL A O 1
ATOM 1334 N N . PHE A 1 178 ? 21.124 -25.084 15.213 1.00 54.06 178 PHE A N 1
ATOM 1335 C CA . PHE A 1 178 ? 22.472 -24.789 14.740 1.00 54.06 178 PHE A CA 1
ATOM 1336 C C . PHE A 1 178 ? 23.012 -23.664 15.620 1.00 54.06 178 PHE A C 1
ATOM 1338 O O . PHE A 1 178 ? 22.709 -22.489 15.428 1.00 54.06 178 PHE A O 1
ATOM 1345 N N . VAL A 1 179 ? 23.760 -24.055 16.647 1.00 59.41 179 VAL A N 1
ATOM 1346 C CA . VAL A 1 179 ? 24.577 -23.142 17.442 1.00 59.41 179 VAL A CA 1
ATOM 1347 C C . VAL A 1 179 ? 25.743 -22.726 16.553 1.00 59.41 179 VAL A C 1
ATOM 1349 O O . VAL A 1 179 ? 26.758 -23.420 16.478 1.00 59.41 179 VAL A O 1
ATOM 1352 N N . ASP A 1 180 ? 25.570 -21.623 15.828 1.00 58.16 180 ASP A N 1
ATOM 1353 C CA . ASP A 1 180 ? 26.670 -20.982 15.117 1.00 58.16 180 ASP A CA 1
ATOM 1354 C C . ASP A 1 180 ? 27.616 -20.387 16.166 1.00 58.16 180 ASP A C 1
ATOM 1356 O O . ASP A 1 180 ? 27.299 -19.434 16.882 1.00 58.16 180 ASP A O 1
ATOM 1360 N N . SER A 1 181 ? 28.738 -21.075 16.367 1.00 55.34 181 SER A N 1
ATOM 1361 C CA . SER A 1 181 ? 29.723 -20.738 17.385 1.00 55.34 181 SER A CA 1
ATOM 1362 C C . SER A 1 181 ? 30.463 -19.482 16.946 1.00 55.34 181 SER A C 1
ATOM 1364 O O . SER A 1 181 ? 31.196 -19.486 15.958 1.00 55.34 181 SER A O 1
ATOM 1366 N N . GLY A 1 182 ? 30.240 -18.410 17.706 1.00 49.44 182 GLY A N 1
ATOM 1367 C CA . GLY A 1 182 ? 30.761 -17.073 17.473 1.00 49.44 182 GLY A CA 1
ATOM 1368 C C . GLY A 1 182 ? 32.242 -17.033 17.107 1.00 49.44 182 GLY A C 1
ATOM 1369 O O . GLY A 1 182 ? 33.113 -17.520 17.830 1.00 49.44 182 GLY A O 1
ATOM 1370 N N . LYS A 1 183 ? 32.518 -16.378 15.981 1.00 61.19 183 LYS A N 1
ATOM 1371 C CA . LYS A 1 183 ? 33.852 -15.942 15.588 1.00 61.19 183 LYS A CA 1
ATOM 1372 C C . LYS A 1 183 ? 34.017 -14.496 16.046 1.00 61.19 183 LYS A C 1
ATOM 1374 O O . LYS A 1 183 ? 33.461 -13.586 15.436 1.00 61.19 183 LYS A O 1
ATOM 1379 N N . GLU A 1 184 ? 34.732 -14.298 17.150 1.00 54.94 184 GLU A N 1
ATOM 1380 C CA . GLU A 1 184 ? 35.044 -12.965 17.669 1.00 54.94 184 GLU A CA 1
ATOM 1381 C C . GLU A 1 184 ? 35.866 -12.157 16.645 1.00 54.94 184 GLU A C 1
ATOM 1383 O O . GLU A 1 184 ? 36.905 -12.637 16.177 1.00 54.94 184 GLU A O 1
ATOM 1388 N N . PRO A 1 185 ? 35.437 -10.939 16.266 1.00 60.97 185 PRO A N 1
ATOM 1389 C CA . PRO A 1 185 ? 36.261 -10.052 15.462 1.00 60.97 185 PRO A CA 1
ATOM 1390 C C . PRO A 1 185 ? 37.314 -9.366 16.345 1.00 60.97 185 PRO A C 1
ATOM 1392 O O . PRO A 1 185 ? 36.982 -8.635 17.278 1.00 60.97 185 PRO A O 1
ATOM 1395 N N . ASN A 1 186 ? 38.588 -9.596 16.010 1.00 56.38 186 ASN A N 1
ATOM 1396 C CA . ASN A 1 186 ? 39.758 -8.922 16.577 1.00 56.38 186 ASN A CA 1
ATOM 1397 C C . ASN A 1 186 ? 39.558 -7.396 16.644 1.00 56.38 186 ASN A C 1
ATOM 1399 O O . ASN A 1 186 ? 39.363 -6.737 15.620 1.00 56.38 186 ASN A O 1
ATOM 1403 N N . GLN A 1 187 ? 39.640 -6.843 17.855 1.00 48.94 187 GLN A N 1
ATOM 1404 C CA . GLN A 1 187 ? 39.627 -5.408 18.126 1.00 48.94 187 GLN A CA 1
ATOM 1405 C C . GLN A 1 187 ? 41.045 -4.825 18.025 1.00 48.94 187 GLN A C 1
ATOM 1407 O O . GLN A 1 187 ? 41.646 -4.495 19.038 1.00 48.94 187 GLN A O 1
ATOM 1412 N N . ASP A 1 188 ? 41.569 -4.666 16.811 1.00 61.03 188 ASP A N 1
ATOM 1413 C CA . ASP A 1 188 ? 42.759 -3.837 16.552 1.00 61.03 188 ASP A CA 1
ATOM 1414 C C . ASP A 1 188 ? 42.382 -2.719 15.571 1.00 61.03 188 ASP A C 1
ATOM 1416 O O . ASP A 1 188 ? 42.709 -2.736 14.385 1.00 61.03 188 ASP A O 1
ATOM 1420 N N . GLY A 1 189 ? 41.600 -1.757 16.065 1.00 65.69 189 GLY A N 1
ATOM 1421 C CA . GLY A 1 189 ? 41.234 -0.543 15.335 1.00 65.69 189 GLY A CA 1
ATOM 1422 C C . GLY A 1 189 ? 42.006 0.671 15.869 1.00 65.69 189 GLY A C 1
ATOM 1423 O O . GLY A 1 189 ? 42.019 0.876 17.085 1.00 65.69 189 GLY A O 1
ATOM 1424 N N . PRO A 1 190 ? 42.640 1.493 15.011 1.00 64.94 190 PRO A N 1
ATOM 1425 C CA . PRO A 1 190 ? 43.407 2.660 15.441 1.00 64.94 190 PRO A CA 1
ATOM 1426 C C . PRO A 1 190 ? 42.512 3.729 16.085 1.00 64.94 190 PRO A C 1
ATOM 1428 O O . PRO A 1 190 ? 41.386 3.976 15.652 1.00 64.94 190 PRO A O 1
ATOM 1431 N N . ALA A 1 191 ? 43.044 4.374 17.127 1.00 59.34 191 ALA A N 1
ATOM 1432 C CA . ALA A 1 191 ? 42.357 5.397 17.908 1.00 59.34 191 ALA A CA 1
ATOM 1433 C C . ALA A 1 191 ? 41.866 6.567 17.024 1.00 59.34 191 ALA A C 1
ATOM 1435 O O . ALA A 1 191 ? 42.666 7.144 16.280 1.00 59.34 191 ALA A O 1
ATOM 1436 N N . PRO A 1 192 ? 40.582 6.960 17.106 1.00 56.75 192 PRO A N 1
ATOM 1437 C CA . PRO A 1 192 ? 40.062 8.080 16.335 1.00 56.75 192 PRO A CA 1
ATOM 1438 C C . PRO A 1 192 ? 40.596 9.413 16.875 1.00 56.75 192 PRO A C 1
ATOM 1440 O O . PRO A 1 192 ? 40.485 9.725 18.063 1.00 56.75 192 PRO A O 1
ATOM 1443 N N . LEU A 1 193 ? 41.168 10.206 15.968 1.00 59.53 193 LEU A N 1
ATOM 1444 C CA . LEU A 1 193 ? 41.613 11.576 16.208 1.00 59.53 193 LEU A CA 1
ATOM 1445 C C . LEU A 1 193 ? 40.397 12.475 16.475 1.00 59.53 193 LEU A C 1
ATOM 1447 O O . LEU A 1 193 ? 39.480 12.567 15.659 1.00 59.53 193 LEU A O 1
ATOM 1451 N N . LEU A 1 194 ? 40.397 13.129 17.636 1.00 61.12 194 LEU A N 1
ATOM 1452 C CA . LEU A 1 194 ? 39.353 14.057 18.064 1.00 61.12 194 LEU A CA 1
ATOM 1453 C C . LEU A 1 194 ? 39.370 15.330 17.193 1.00 61.12 194 LEU A C 1
ATOM 1455 O O . LEU A 1 194 ? 40.432 15.943 17.058 1.00 61.12 194 LEU A O 1
ATOM 1459 N N . PRO A 1 195 ? 38.226 15.776 16.642 1.00 60.06 195 PRO A N 1
ATOM 1460 C CA 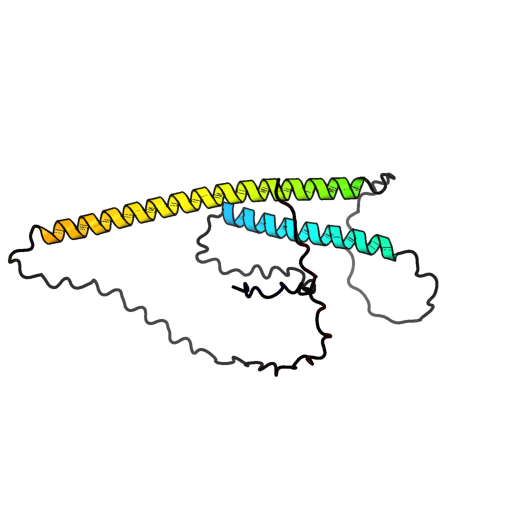. PRO A 1 195 ? 38.146 17.066 15.972 1.00 60.06 195 PRO A CA 1
ATOM 1461 C C . PRO A 1 195 ? 38.226 18.200 17.000 1.00 60.06 195 PRO A C 1
ATOM 1463 O O . PRO A 1 195 ? 37.514 18.213 18.004 1.00 60.06 195 PRO A O 1
ATOM 1466 N N . SER A 1 196 ? 39.126 19.147 16.746 1.00 58.78 196 SER A N 1
ATOM 1467 C CA . SER A 1 196 ? 39.336 20.342 17.558 1.00 58.78 196 SER A CA 1
ATOM 1468 C C . SER A 1 196 ? 38.133 21.281 17.440 1.00 58.78 196 SER A C 1
ATOM 1470 O O . SER A 1 196 ? 37.816 21.755 16.349 1.00 58.78 196 SER A O 1
ATOM 1472 N N . GLU A 1 197 ? 37.462 21.550 18.561 1.00 60.56 197 GLU A N 1
ATOM 1473 C CA . GLU A 1 197 ? 36.394 22.547 18.655 1.00 60.56 197 GLU A CA 1
ATOM 1474 C C . GLU A 1 197 ? 36.935 23.934 18.280 1.00 60.56 197 GLU A C 1
ATOM 1476 O O . GLU A 1 197 ? 37.763 24.513 18.984 1.00 60.56 197 GLU A O 1
ATOM 1481 N N . SER A 1 198 ? 36.459 24.470 17.155 1.00 66.75 198 SER A N 1
ATOM 1482 C CA . SER A 1 198 ? 36.644 25.876 16.803 1.00 66.75 198 SER A CA 1
ATOM 1483 C C . SER A 1 198 ? 35.597 26.711 17.535 1.00 66.75 198 SER A C 1
ATOM 1485 O O . SER A 1 198 ? 34.394 26.569 17.319 1.00 66.75 198 SER A O 1
ATOM 1487 N N . GLN A 1 199 ? 36.092 27.559 18.432 1.00 59.84 199 GLN A N 1
ATOM 1488 C CA . GLN A 1 199 ? 35.364 28.639 19.085 1.00 59.84 199 GLN A CA 1
ATOM 1489 C C . GLN A 1 199 ? 34.914 29.712 18.080 1.00 59.84 199 GLN A C 1
ATOM 1491 O O . GLN A 1 199 ? 35.524 29.879 17.027 1.00 59.84 199 GLN A O 1
ATOM 1496 N N . GLU A 1 200 ? 33.962 30.534 18.545 1.00 64.81 200 GLU A N 1
ATOM 1497 C CA . GLU A 1 200 ? 33.763 31.940 18.146 1.00 64.81 200 GLU A CA 1
ATOM 1498 C C . GLU A 1 200 ? 33.098 32.180 16.772 1.00 64.81 200 GLU A C 1
ATOM 1500 O O . GLU A 1 200 ? 33.457 31.596 15.766 1.00 64.81 200 GLU A O 1
ATOM 1505 N N . ARG A 1 201 ? 32.097 33.052 16.611 1.00 58.12 201 ARG A N 1
ATOM 1506 C CA . ARG A 1 201 ? 31.843 34.357 17.237 1.00 58.12 201 ARG A CA 1
ATOM 1507 C C . ARG A 1 201 ? 30.353 34.699 17.159 1.00 58.12 201 ARG A C 1
ATOM 1509 O O . ARG A 1 201 ? 29.692 34.413 16.167 1.00 58.12 201 ARG A O 1
ATOM 1516 N N . LYS A 1 202 ? 29.867 35.373 18.201 1.00 66.56 202 LYS A N 1
ATOM 1517 C CA . LYS A 1 202 ? 28.586 36.086 18.220 1.00 66.56 202 LYS A CA 1
ATOM 1518 C C . LYS A 1 202 ? 28.731 37.422 17.486 1.00 66.56 202 LYS A C 1
ATOM 1520 O O . LYS A 1 202 ? 29.732 38.102 17.706 1.00 66.56 202 LYS A O 1
ATOM 1525 N N . HIS A 1 203 ? 27.708 37.810 16.730 1.00 63.78 203 HIS A N 1
ATOM 1526 C CA . HIS A 1 203 ? 27.297 39.202 16.550 1.00 63.78 203 HIS A CA 1
ATOM 1527 C C . HIS A 1 203 ? 25.775 39.265 16.481 1.00 63.78 203 HIS A C 1
ATOM 1529 O O . HIS A 1 203 ? 25.192 38.374 15.827 1.00 63.78 203 HIS A O 1
#